Protein AF-A0A819HJP0-F1 (afdb_monomer_lite)

Radius of gyration: 23.16 Å; chains: 1; bounding box: 39×48×59 Å

Structure (mmCIF, N/CA/C/O backbone):
data_AF-A0A819HJP0-F1
#
_entry.id   AF-A0A819HJP0-F1
#
loop_
_atom_site.group_PDB
_atom_site.id
_atom_site.type_symbol
_atom_site.label_atom_id
_atom_site.label_alt_id
_atom_site.label_comp_id
_atom_site.label_asym_id
_atom_site.label_entity_id
_atom_site.label_seq_id
_atom_site.pdbx_PDB_ins_code
_atom_site.Cartn_x
_atom_site.Cartn_y
_atom_site.Cartn_z
_atom_site.occupancy
_atom_site.B_iso_or_equiv
_atom_site.auth_seq_id
_atom_site.auth_comp_id
_atom_site.auth_asym_id
_atom_site.auth_atom_id
_atom_site.pdbx_PDB_model_num
ATOM 1 N N . LYS A 1 1 ? -10.665 -3.981 -10.347 1.00 52.75 1 LYS A N 1
ATOM 2 C CA . LYS A 1 1 ? -10.375 -5.370 -10.788 1.00 52.75 1 LYS A CA 1
ATOM 3 C C . LYS A 1 1 ? -10.746 -6.416 -9.734 1.00 52.75 1 LYS A C 1
ATOM 5 O O . LYS A 1 1 ? -11.507 -7.301 -10.073 1.00 52.75 1 LYS A O 1
ATOM 10 N N . TYR A 1 2 ? -10.281 -6.314 -8.483 1.00 74.38 2 TYR A N 1
ATOM 11 C CA . TYR A 1 2 ? -10.499 -7.372 -7.472 1.00 74.38 2 TYR A CA 1
ATOM 12 C C . TYR A 1 2 ? -11.496 -7.019 -6.355 1.00 74.38 2 TYR A C 1
ATOM 14 O O . TYR A 1 2 ? -11.621 -7.760 -5.393 1.00 74.38 2 TYR A O 1
ATOM 22 N N . GLY A 1 3 ? -12.183 -5.875 -6.443 1.00 81.88 3 GLY A N 1
ATOM 23 C CA . GLY A 1 3 ? -13.123 -5.446 -5.398 1.00 81.88 3 GLY A CA 1
ATOM 24 C C . GLY A 1 3 ? -12.467 -4.988 -4.088 1.00 81.88 3 GLY A C 1
ATOM 25 O O . GLY A 1 3 ? -13.175 -4.806 -3.104 1.00 81.88 3 GLY A O 1
ATOM 26 N N . TYR A 1 4 ? -11.145 -4.785 -4.080 1.00 87.12 4 TYR A N 1
ATOM 27 C CA . TYR A 1 4 ? -10.408 -4.220 -2.950 1.00 87.12 4 TYR A CA 1
ATOM 28 C C . TYR A 1 4 ? -10.451 -2.691 -2.970 1.00 87.12 4 TYR A C 1
ATOM 30 O O . TYR A 1 4 ? -10.331 -2.077 -4.035 1.00 87.12 4 TYR A O 1
ATOM 38 N N . VAL A 1 5 ? -10.548 -2.092 -1.787 1.00 92.00 5 VAL A N 1
ATOM 39 C CA . VAL A 1 5 ? -10.344 -0.659 -1.558 1.00 92.00 5 VAL A CA 1
ATOM 40 C C . VAL A 1 5 ? -8.908 -0.437 -1.100 1.00 92.00 5 VAL A C 1
ATOM 42 O O . VAL A 1 5 ? -8.442 -1.082 -0.163 1.00 92.00 5 VAL A O 1
ATOM 45 N N . HIS A 1 6 ? -8.199 0.466 -1.768 1.00 93.44 6 HIS A N 1
ATOM 46 C CA . HIS A 1 6 ? -6.851 0.855 -1.372 1.00 93.44 6 HIS A CA 1
ATOM 47 C C . HIS A 1 6 ? -6.910 1.958 -0.311 1.00 93.44 6 HIS A C 1
ATOM 49 O O . HIS A 1 6 ? -7.530 2.995 -0.541 1.00 93.44 6 HIS A O 1
ATOM 55 N N . LEU A 1 7 ? -6.256 1.732 0.827 1.00 93.12 7 LEU A N 1
ATOM 56 C CA . LEU A 1 7 ? -6.150 2.670 1.937 1.00 93.12 7 LEU A CA 1
ATOM 57 C C . LEU A 1 7 ? -4.672 2.906 2.256 1.00 93.12 7 LEU A C 1
ATOM 59 O O . LEU A 1 7 ? -3.993 2.026 2.778 1.00 93.12 7 LEU A O 1
ATOM 63 N N . SER A 1 8 ? -4.177 4.107 1.971 1.00 93.31 8 SER A N 1
ATOM 64 C CA . SER A 1 8 ? -2.821 4.527 2.331 1.00 93.31 8 SER A CA 1
ATOM 65 C C . SER A 1 8 ? -2.856 5.247 3.674 1.00 93.31 8 SER A C 1
ATOM 67 O O . SER A 1 8 ? -3.465 6.309 3.807 1.00 93.31 8 SER A O 1
ATOM 69 N N . ALA A 1 9 ? -2.182 4.691 4.684 1.00 89.38 9 ALA A N 1
ATOM 70 C CA . ALA A 1 9 ? -2.133 5.298 6.016 1.00 89.38 9 ALA A CA 1
ATOM 71 C C . ALA A 1 9 ? -1.526 6.712 5.981 1.00 89.38 9 ALA A C 1
ATOM 73 O O . ALA A 1 9 ? -1.965 7.606 6.700 1.00 89.38 9 ALA A O 1
ATOM 74 N N . GLY A 1 10 ? -0.536 6.928 5.108 1.00 85.25 10 GLY A N 1
ATOM 75 C CA . GLY A 1 10 ? 0.087 8.236 4.929 1.00 85.25 10 GLY A CA 1
ATOM 76 C C . GLY A 1 10 ? -0.847 9.267 4.292 1.00 85.25 10 GLY A C 1
ATOM 77 O O . GLY A 1 10 ? -0.793 10.431 4.683 1.00 85.25 10 GLY A O 1
ATOM 78 N N . ASP A 1 11 ? -1.684 8.861 3.332 1.00 87.38 11 ASP A N 1
ATOM 79 C CA . ASP A 1 11 ? -2.685 9.754 2.731 1.00 87.38 11 ASP A CA 1
ATOM 80 C C . ASP A 1 11 ? -3.784 10.092 3.733 1.00 87.38 11 ASP A C 1
ATOM 82 O O . ASP A 1 11 ? -4.060 11.269 3.932 1.00 87.38 11 ASP A O 1
ATOM 86 N N . LEU A 1 12 ? -4.311 9.098 4.457 1.00 90.56 12 LEU A N 1
ATOM 87 C CA . LEU A 1 12 ? -5.318 9.325 5.497 1.00 90.56 12 LEU A CA 1
ATOM 88 C C . LEU A 1 12 ? -4.831 10.306 6.571 1.00 90.56 12 LEU A C 1
ATOM 90 O O . LEU A 1 12 ? -5.572 11.201 6.966 1.00 90.56 12 LEU A O 1
ATOM 94 N N . LEU A 1 13 ? -3.575 10.180 7.014 1.00 87.75 13 LEU A N 1
ATOM 95 C CA . LEU A 1 13 ? -2.975 11.120 7.965 1.00 87.75 13 LEU A CA 1
ATOM 96 C C . LEU A 1 13 ? -2.876 12.542 7.393 1.00 87.75 13 LEU A C 1
ATOM 98 O O . LEU A 1 13 ? -3.208 13.495 8.092 1.00 87.75 13 LEU A O 1
ATOM 102 N N . ARG A 1 14 ? -2.436 12.700 6.135 1.00 85.50 14 ARG A N 1
ATOM 103 C CA . ARG A 1 14 ? -2.336 14.018 5.478 1.00 85.50 14 ARG A CA 1
ATOM 104 C C . ARG A 1 14 ? -3.703 14.656 5.257 1.00 85.50 14 ARG A C 1
ATOM 106 O O . ARG A 1 14 ? -3.861 15.845 5.511 1.00 85.50 14 ARG A O 1
ATOM 113 N N . GLU A 1 15 ? -4.671 13.878 4.788 1.00 90.19 15 GLU A N 1
ATOM 114 C CA . GLU A 1 15 ? -6.043 14.331 4.568 1.00 90.19 15 GLU A CA 1
ATOM 115 C C . GLU A 1 15 ? -6.703 14.754 5.878 1.00 90.19 15 GLU A C 1
ATOM 117 O O . GLU A 1 15 ? -7.374 15.782 5.913 1.00 90.19 15 GLU A O 1
ATOM 122 N N . GLU A 1 16 ? -6.505 13.998 6.961 1.00 91.50 16 GLU A N 1
ATOM 123 C CA . GLU A 1 16 ? -7.050 14.361 8.267 1.00 91.50 16 GLU A CA 1
ATOM 124 C C . GLU A 1 16 ? -6.363 15.602 8.848 1.00 91.50 16 GLU A C 1
ATOM 126 O O . GLU A 1 16 ? -7.043 16.505 9.328 1.00 91.50 16 GLU A O 1
ATOM 131 N N . ALA A 1 17 ? -5.033 15.693 8.742 1.00 87.62 17 ALA A N 1
ATOM 132 C CA . ALA A 1 17 ? -4.261 16.859 9.178 1.00 87.62 17 ALA A CA 1
ATOM 133 C C . ALA A 1 17 ? -4.646 18.148 8.431 1.00 87.62 17 ALA A C 1
ATOM 135 O O . ALA A 1 17 ? -4.538 19.241 8.987 1.00 87.62 17 ALA A O 1
ATOM 136 N N . ALA A 1 18 ? -5.103 18.031 7.181 1.00 88.25 18 ALA A N 1
ATOM 137 C CA . ALA A 1 18 ? -5.545 19.158 6.367 1.00 88.25 18 ALA A CA 1
ATOM 138 C C . ALA A 1 18 ? -6.968 19.651 6.700 1.00 88.25 18 ALA A C 1
ATOM 140 O O . ALA A 1 18 ? -7.370 20.699 6.192 1.00 88.25 18 ALA A O 1
ATOM 141 N N . LYS A 1 19 ? -7.743 18.931 7.528 1.00 89.94 19 LYS A N 1
ATOM 142 C CA . LYS A 1 19 ? -9.103 19.336 7.924 1.00 89.94 19 LYS A CA 1
ATOM 143 C C . LYS A 1 19 ? -9.047 20.337 9.087 1.00 89.94 19 LYS A C 1
ATOM 145 O O . LYS A 1 19 ? -8.630 19.942 10.175 1.00 89.94 19 LYS A O 1
ATOM 150 N N . PRO A 1 20 ? -9.517 21.588 8.910 1.00 82.00 20 PRO A N 1
ATOM 151 C CA . PRO A 1 20 ? -9.416 22.626 9.941 1.00 82.00 20 PRO A CA 1
ATOM 152 C C . PRO A 1 20 ? -10.169 22.303 11.237 1.00 82.00 20 PRO A C 1
ATOM 154 O O . PRO A 1 20 ? -9.702 22.679 12.303 1.00 82.00 20 PRO A O 1
ATOM 157 N N . ASP A 1 21 ? -11.295 21.588 11.134 1.00 87.19 21 ASP A N 1
ATOM 158 C CA . ASP A 1 21 ? -12.220 21.332 12.249 1.00 87.19 21 ASP A CA 1
ATOM 159 C C . ASP A 1 21 ? -12.141 19.892 12.793 1.00 87.19 21 ASP A C 1
ATOM 161 O O . ASP A 1 21 ? -13.024 19.442 13.528 1.00 87.19 21 ASP A O 1
ATOM 165 N N . SER A 1 22 ? -11.121 19.117 12.406 1.00 89.38 22 SER A N 1
ATOM 166 C CA . SER A 1 22 ? -10.970 17.747 12.902 1.00 89.38 22 SER A CA 1
ATOM 167 C C . SER A 1 22 ? -10.199 17.711 14.218 1.00 89.38 22 SER A C 1
ATOM 169 O O . SER A 1 22 ? -9.031 18.093 14.272 1.00 89.38 22 SER A O 1
ATOM 171 N N . ALA A 1 23 ? -10.810 17.142 15.262 1.00 86.19 23 ALA A N 1
ATOM 172 C CA . ALA A 1 23 ? -10.119 16.847 16.518 1.00 86.19 23 ALA A CA 1
ATOM 173 C C . ALA A 1 23 ? -8.889 15.938 16.306 1.00 86.19 23 ALA A C 1
ATOM 175 O O . ALA A 1 23 ? -7.833 16.196 16.880 1.00 86.19 23 ALA A O 1
ATOM 176 N N . LEU A 1 24 ? -8.997 14.931 15.426 1.00 85.19 24 LEU A N 1
ATOM 177 C CA . LEU A 1 24 ? -7.863 14.081 15.039 1.00 85.19 24 LEU A CA 1
ATOM 178 C C . LEU A 1 24 ? -6.835 14.865 14.217 1.00 85.19 24 LEU A C 1
ATOM 180 O O . LEU A 1 24 ? -5.637 14.672 14.387 1.00 85.19 24 LEU A O 1
ATOM 184 N N . GLY A 1 25 ? -7.289 15.775 13.352 1.00 87.19 25 GLY A N 1
ATOM 185 C CA . GLY A 1 25 ? -6.413 16.668 12.594 1.00 87.19 25 GLY A CA 1
ATOM 186 C C . GLY A 1 25 ? -5.561 17.554 13.504 1.00 87.19 25 GLY A C 1
ATOM 187 O O . GLY A 1 25 ? -4.359 17.690 13.275 1.00 87.19 25 GLY A O 1
ATOM 188 N N . HIS A 1 26 ? -6.145 18.102 14.574 1.00 84.38 26 HIS A N 1
ATOM 189 C CA . HIS A 1 26 ? -5.407 18.860 15.586 1.00 84.38 26 HIS A CA 1
ATOM 190 C C . HIS A 1 26 ? -4.359 18.000 16.299 1.00 84.38 26 HIS A C 1
ATOM 192 O O . HIS A 1 26 ? -3.200 18.405 16.343 1.00 84.38 26 HIS A O 1
ATOM 198 N N . GLU A 1 27 ? -4.727 16.805 16.772 1.00 85.62 27 GLU A N 1
ATOM 199 C CA . GLU A 1 27 ? -3.797 15.870 17.424 1.00 85.62 27 GLU A CA 1
ATOM 200 C C . GLU A 1 27 ? -2.621 15.503 16.497 1.00 85.62 27 GLU A C 1
ATOM 202 O O . GLU A 1 27 ? -1.454 15.580 16.887 1.00 85.62 27 GLU A O 1
ATOM 207 N N . ILE A 1 28 ? -2.898 15.183 15.227 1.00 85.12 28 ILE A N 1
ATOM 208 C CA . ILE A 1 28 ? -1.866 14.872 14.226 1.00 85.12 28 ILE A CA 1
ATOM 209 C C . ILE A 1 28 ? -0.933 16.071 14.012 1.00 85.12 28 ILE A C 1
ATOM 211 O O . ILE A 1 28 ? 0.290 15.910 14.005 1.00 85.12 28 ILE A O 1
ATOM 215 N N . ASN A 1 29 ? -1.489 17.274 13.858 1.00 82.94 29 ASN A N 1
ATOM 216 C CA . ASN A 1 29 ? -0.709 18.493 13.653 1.00 82.94 29 ASN A CA 1
ATOM 217 C C . ASN A 1 29 ? 0.149 18.851 14.875 1.00 82.94 29 ASN A C 1
ATOM 219 O O . ASN A 1 29 ? 1.281 19.306 14.699 1.00 82.94 29 ASN A O 1
ATOM 223 N N . GLU A 1 30 ? -0.334 18.618 16.099 1.00 83.88 30 GLU A N 1
ATOM 224 C CA . GLU A 1 30 ? 0.472 18.774 17.315 1.00 83.88 30 GLU A CA 1
ATOM 225 C C . GLU A 1 30 ? 1.661 17.816 17.320 1.00 83.88 30 GLU A C 1
ATOM 227 O O . GLU A 1 30 ? 2.792 18.240 17.574 1.00 83.88 30 GLU A O 1
ATOM 232 N N . HIS A 1 31 ? 1.442 16.547 16.967 1.00 79.88 31 HIS A N 1
ATOM 233 C CA . HIS A 1 31 ? 2.526 15.574 16.887 1.00 79.88 31 HIS A CA 1
ATOM 234 C C . HIS A 1 31 ? 3.578 15.959 15.841 1.00 79.88 31 HIS A C 1
ATOM 236 O O . HIS A 1 31 ? 4.772 15.919 16.151 1.00 79.88 31 HIS A O 1
ATOM 242 N N . ILE A 1 32 ? 3.145 16.405 14.655 1.00 73.69 32 ILE A N 1
ATOM 243 C CA . ILE A 1 32 ? 4.025 16.902 13.585 1.00 73.69 32 ILE A CA 1
ATOM 244 C C . ILE A 1 32 ? 4.820 18.126 14.058 1.00 73.69 32 ILE A C 1
ATOM 246 O O . ILE A 1 32 ? 6.042 18.157 13.909 1.00 73.69 32 ILE A O 1
ATOM 250 N N . LYS A 1 33 ? 4.153 19.120 14.659 1.00 74.19 33 LYS A N 1
ATOM 251 C CA . LYS A 1 33 ? 4.784 20.357 15.146 1.00 74.19 33 LYS A CA 1
ATOM 252 C C . LYS A 1 33 ? 5.824 20.087 16.233 1.00 74.19 33 LYS A C 1
ATOM 254 O O . LYS A 1 33 ? 6.870 20.729 16.248 1.00 74.19 33 LYS A O 1
ATOM 259 N N . ASN A 1 34 ? 5.550 19.124 17.110 1.00 74.88 34 ASN A N 1
ATOM 260 C CA . ASN A 1 34 ? 6.434 18.747 18.210 1.00 74.88 34 ASN A CA 1
ATOM 261 C C . ASN A 1 34 ? 7.521 17.738 17.793 1.00 74.88 34 ASN A C 1
ATOM 263 O O . ASN A 1 34 ? 8.302 17.305 18.638 1.00 74.88 34 ASN A O 1
ATOM 267 N N . GLY A 1 35 ? 7.574 17.338 16.514 1.00 64.56 35 GLY A N 1
ATOM 268 C CA . GLY A 1 35 ? 8.533 16.348 16.012 1.00 64.56 35 GLY A CA 1
ATOM 269 C C . GLY A 1 35 ? 8.357 14.954 16.626 1.00 64.56 35 GLY A C 1
ATOM 270 O O . GLY A 1 35 ? 9.298 14.164 16.655 1.00 64.56 35 GLY A O 1
ATOM 271 N N . SER A 1 36 ? 7.167 14.663 17.149 1.00 70.75 36 SER A N 1
ATOM 272 C CA . SER A 1 36 ? 6.840 13.410 17.830 1.00 70.75 36 SER A CA 1
ATOM 273 C C . SER A 1 36 ? 6.087 12.454 16.902 1.00 70.75 36 SER A C 1
ATOM 275 O O . SER A 1 36 ? 5.456 12.863 15.928 1.00 70.75 36 SER A O 1
ATOM 277 N N . ILE A 1 37 ? 6.169 11.156 17.187 1.00 73.44 37 ILE A N 1
ATOM 278 C CA . ILE A 1 37 ? 5.535 10.122 16.367 1.00 73.44 37 ILE A CA 1
ATOM 279 C C . ILE A 1 37 ? 4.027 10.130 16.629 1.00 73.44 37 ILE A C 1
ATOM 281 O O . ILE A 1 37 ? 3.603 10.045 17.781 1.00 73.44 37 ILE A O 1
ATOM 285 N N . VAL A 1 38 ? 3.226 10.186 15.559 1.00 81.31 38 VAL A N 1
ATOM 286 C CA . VAL A 1 38 ? 1.766 10.049 15.654 1.00 81.31 38 VAL A CA 1
ATOM 287 C C . VAL A 1 38 ? 1.428 8.694 16.294 1.00 81.31 38 VAL A C 1
ATOM 289 O O . VAL A 1 38 ? 1.885 7.660 15.788 1.00 81.31 38 VAL A O 1
ATOM 292 N N . PRO A 1 39 ? 0.633 8.659 17.379 1.00 87.25 39 PRO A N 1
ATOM 293 C CA . PRO A 1 39 ? 0.290 7.423 18.064 1.00 87.25 39 PRO A CA 1
ATOM 294 C C . PRO A 1 39 ? -0.368 6.406 17.130 1.00 87.25 39 PRO A C 1
ATOM 296 O O . PRO A 1 39 ? -1.211 6.738 16.294 1.00 87.25 39 PRO A O 1
ATOM 299 N N . VAL A 1 40 ? -0.038 5.126 17.318 1.00 91.12 40 VAL A N 1
ATOM 300 C CA . VAL A 1 40 ? -0.610 4.023 16.526 1.00 91.12 40 VAL A CA 1
ATOM 301 C C . VAL A 1 40 ? -2.143 4.023 16.546 1.00 91.12 40 VAL A C 1
ATOM 303 O O . VAL A 1 40 ? -2.771 3.748 15.525 1.00 91.12 40 VAL A O 1
ATOM 306 N N . ALA A 1 41 ? -2.748 4.384 17.682 1.00 90.56 41 ALA A N 1
ATOM 307 C CA . ALA A 1 41 ? -4.196 4.413 17.862 1.00 90.56 41 ALA A CA 1
ATOM 308 C C . ALA A 1 41 ? -4.895 5.380 16.893 1.00 90.56 41 ALA A C 1
ATOM 310 O O . ALA A 1 41 ? -5.957 5.042 16.373 1.00 90.56 41 ALA A O 1
ATOM 311 N N . VAL A 1 42 ? -4.274 6.528 16.596 1.00 91.19 42 VAL A N 1
ATOM 312 C CA . VAL A 1 42 ? -4.794 7.515 15.637 1.00 91.19 42 VAL A CA 1
ATOM 313 C C . VAL A 1 42 ? -4.836 6.901 14.240 1.00 91.19 42 VAL A C 1
ATOM 315 O O . VAL A 1 42 ? -5.886 6.882 13.602 1.00 91.19 42 VAL A O 1
ATOM 318 N N . THR A 1 43 ? -3.725 6.306 13.791 1.00 92.00 43 THR A N 1
ATOM 319 C CA . THR A 1 43 ? -3.651 5.647 12.475 1.00 92.00 43 THR A CA 1
ATOM 320 C C . THR A 1 43 ? -4.650 4.491 12.361 1.00 92.00 43 THR A C 1
ATOM 322 O O . THR A 1 43 ? -5.354 4.389 11.356 1.00 92.00 43 THR A O 1
ATOM 325 N N . CYS A 1 44 ? -4.773 3.650 13.396 1.00 93.69 44 CYS A N 1
ATOM 326 C CA . CYS A 1 44 ? -5.779 2.586 13.431 1.00 93.69 44 CYS A CA 1
ATOM 327 C C . CYS A 1 44 ? -7.200 3.154 13.320 1.00 93.69 44 CYS A C 1
ATOM 329 O O . CYS A 1 44 ? -8.000 2.622 12.556 1.00 93.69 44 CYS A O 1
ATOM 331 N N . LYS A 1 45 ? -7.514 4.247 14.028 1.00 93.25 45 LYS A N 1
ATOM 332 C CA . LYS A 1 45 ? -8.848 4.853 13.980 1.00 93.25 45 LYS A CA 1
ATOM 333 C C . LYS A 1 45 ? -9.176 5.431 12.603 1.00 93.25 45 LYS A C 1
ATOM 335 O O . LYS A 1 45 ? -10.297 5.267 12.130 1.00 93.25 45 LYS A O 1
ATOM 340 N N . LEU A 1 46 ? -8.205 6.056 11.937 1.00 93.94 46 LEU A N 1
ATOM 341 C CA . LEU A 1 46 ? -8.375 6.546 10.566 1.00 93.94 46 LEU A CA 1
ATOM 342 C C . LEU A 1 46 ? -8.633 5.408 9.578 1.00 93.94 46 LEU A C 1
ATOM 344 O O . LEU A 1 46 ? -9.529 5.519 8.743 1.00 93.94 46 LEU A O 1
ATOM 348 N N . LEU A 1 47 ? -7.881 4.310 9.694 1.00 95.19 47 LEU A N 1
ATOM 349 C CA . LEU A 1 47 ? -8.087 3.121 8.868 1.00 95.19 47 LEU A CA 1
ATOM 350 C C . LEU A 1 47 ? -9.470 2.504 9.112 1.00 95.19 47 LEU A C 1
ATOM 352 O O . LEU A 1 47 ? -10.172 2.232 8.145 1.00 95.19 47 LEU A O 1
ATOM 356 N N . GLU A 1 48 ? -9.890 2.346 10.372 1.00 94.38 48 GLU A N 1
ATOM 357 C CA . GLU A 1 48 ? -11.225 1.840 10.732 1.00 94.38 48 GLU A CA 1
ATOM 358 C C . GLU A 1 48 ? -12.337 2.705 10.125 1.00 94.38 48 GLU A C 1
ATOM 360 O O . GLU A 1 48 ? -13.187 2.197 9.398 1.00 94.38 48 GLU A O 1
ATOM 365 N N . ASN A 1 49 ? -12.283 4.023 10.336 1.00 93.69 49 ASN A N 1
ATOM 366 C CA . ASN A 1 49 ? -13.278 4.950 9.796 1.00 93.69 49 ASN A CA 1
ATOM 367 C C . ASN A 1 49 ? -13.331 4.895 8.258 1.00 93.69 49 ASN A C 1
ATOM 369 O O . ASN A 1 49 ? -14.407 4.982 7.663 1.00 93.69 49 ASN A O 1
ATOM 373 N N . ALA A 1 50 ? -12.177 4.763 7.595 1.00 94.38 50 ALA A N 1
ATOM 374 C CA . ALA A 1 50 ? -12.107 4.648 6.141 1.00 94.38 50 ALA A CA 1
ATOM 375 C C . ALA A 1 50 ? -12.689 3.316 5.637 1.00 94.38 50 ALA A C 1
ATOM 377 O O . ALA A 1 50 ? -13.378 3.301 4.614 1.00 94.38 50 ALA A O 1
ATOM 378 N N . MET A 1 51 ? -12.465 2.218 6.367 1.00 92.88 51 MET A N 1
ATOM 379 C CA . MET A 1 51 ? -13.071 0.919 6.075 1.00 92.88 51 MET A CA 1
ATOM 380 C C . MET A 1 51 ? -14.594 0.980 6.195 1.00 92.88 51 MET A C 1
ATOM 382 O O . MET A 1 51 ? -15.286 0.666 5.225 1.00 92.88 51 MET A O 1
ATOM 386 N N . GLU A 1 52 ? -15.112 1.468 7.326 1.00 94.12 52 GLU A N 1
ATOM 387 C CA . GLU A 1 52 ? -16.552 1.616 7.580 1.00 94.12 52 GLU A CA 1
ATOM 388 C C . GLU A 1 52 ? -17.224 2.494 6.518 1.00 94.12 52 GLU A C 1
ATOM 390 O O . GLU A 1 52 ? -18.224 2.101 5.914 1.00 94.12 52 GLU A O 1
ATOM 395 N N . LYS A 1 53 ? -16.630 3.655 6.214 1.00 94.69 53 LYS A N 1
ATOM 396 C CA . LYS A 1 53 ? -17.148 4.588 5.204 1.00 94.69 53 LYS A CA 1
ATOM 397 C C . LYS A 1 53 ? -17.197 3.980 3.802 1.00 94.69 53 LYS A C 1
ATOM 399 O O . LYS A 1 53 ? -18.056 4.354 3.007 1.00 94.69 53 LYS A O 1
ATOM 404 N N . SER A 1 54 ? -16.271 3.079 3.472 1.00 93.69 54 SER A N 1
ATOM 405 C CA . SER A 1 54 ? -16.224 2.467 2.142 1.00 93.69 54 SER A CA 1
ATOM 406 C C . SER A 1 54 ? -17.392 1.509 1.875 1.00 93.69 54 SER A C 1
ATOM 408 O O . SER A 1 54 ? -17.735 1.281 0.712 1.00 93.69 54 SER A O 1
ATOM 410 N N . GLY A 1 55 ? -17.974 0.918 2.929 1.00 91.25 55 GLY A N 1
ATOM 411 C CA . GLY A 1 55 ? -18.983 -0.139 2.818 1.00 91.25 55 GLY A CA 1
ATOM 412 C C . GLY A 1 55 ? -18.496 -1.401 2.091 1.00 91.25 55 GLY A C 1
ATOM 413 O O . GLY A 1 55 ? -19.311 -2.153 1.558 1.00 91.25 55 GLY A O 1
ATOM 414 N N . LYS A 1 56 ? -17.177 -1.608 1.985 1.00 91.12 56 LYS A N 1
ATOM 415 C CA . LYS A 1 56 ? -16.554 -2.796 1.382 1.00 91.12 56 LYS A CA 1
ATOM 416 C C . LYS A 1 56 ? -15.954 -3.693 2.459 1.00 91.12 56 LYS A C 1
ATOM 418 O O . LYS A 1 56 ? -15.742 -3.269 3.586 1.00 91.12 56 LYS A O 1
ATOM 423 N N . GLU A 1 57 ? -15.662 -4.933 2.085 1.00 90.06 57 GLU A N 1
ATOM 424 C CA . GLU A 1 57 ? -15.104 -5.942 2.999 1.00 90.06 57 GLU A CA 1
ATOM 425 C C . GLU A 1 57 ? -13.612 -6.210 2.747 1.00 90.06 57 GLU A C 1
ATOM 427 O O . GLU A 1 57 ? -12.906 -6.694 3.627 1.00 90.06 57 GLU A O 1
ATOM 432 N N . ASN A 1 58 ? -13.111 -5.872 1.552 1.00 91.00 58 ASN A N 1
ATOM 433 C CA . ASN A 1 58 ? -11.753 -6.190 1.117 1.00 91.00 58 ASN A CA 1
ATOM 434 C C . ASN A 1 58 ? -10.898 -4.927 1.004 1.00 91.00 58 ASN A C 1
ATOM 436 O O . ASN A 1 58 ? -11.244 -3.995 0.271 1.00 91.00 58 ASN A O 1
ATOM 440 N N . PHE A 1 59 ? -9.748 -4.922 1.679 1.00 93.62 59 PHE A N 1
ATOM 441 C CA . PHE A 1 59 ? -8.876 -3.753 1.786 1.00 93.62 59 PHE A CA 1
ATOM 442 C C . PHE A 1 59 ? -7.416 -4.088 1.488 1.00 93.62 59 PHE A C 1
ATOM 444 O O . PHE A 1 59 ? -6.903 -5.118 1.922 1.00 93.62 59 PHE A O 1
ATOM 451 N N . LEU A 1 60 ? -6.751 -3.201 0.748 1.00 94.88 60 LEU A N 1
ATOM 452 C CA . LEU A 1 60 ? -5.297 -3.154 0.624 1.00 94.88 60 LEU A CA 1
ATOM 453 C C . LEU A 1 60 ? -4.808 -1.979 1.458 1.00 94.88 60 LEU A C 1
ATOM 455 O O . LEU A 1 60 ? -5.070 -0.829 1.109 1.00 94.88 60 LEU A O 1
ATOM 459 N N . ILE A 1 61 ? -4.129 -2.279 2.561 1.00 94.44 61 ILE A N 1
ATOM 460 C CA . ILE A 1 61 ? -3.562 -1.264 3.445 1.00 94.44 61 ILE A CA 1
ATOM 461 C C . ILE A 1 61 ? -2.111 -1.042 3.041 1.00 94.44 61 ILE A C 1
ATOM 463 O O . ILE A 1 61 ? -1.299 -1.961 3.120 1.00 94.44 61 ILE A O 1
ATOM 467 N N . ASP A 1 62 ? -1.799 0.177 2.615 1.00 91.88 62 ASP A N 1
ATOM 468 C CA . ASP A 1 62 ? -0.448 0.597 2.265 1.00 91.88 62 ASP A CA 1
ATOM 469 C C . ASP A 1 62 ? 0.161 1.465 3.373 1.00 91.88 62 ASP A C 1
ATOM 471 O O . ASP A 1 62 ? -0.483 2.326 3.986 1.00 91.88 62 ASP A O 1
ATOM 475 N N . GLY A 1 63 ? 1.446 1.236 3.626 1.00 87.12 63 GLY A N 1
ATOM 476 C CA . GLY A 1 63 ? 2.248 2.034 4.534 1.00 87.12 63 GLY A CA 1
ATOM 477 C C . GLY A 1 63 ? 1.970 1.805 6.018 1.00 87.12 63 GLY A C 1
ATOM 478 O O . GLY A 1 63 ? 2.423 2.630 6.809 1.00 87.12 63 GLY A O 1
ATOM 479 N N . PHE A 1 64 ? 1.272 0.738 6.412 1.00 92.69 64 PHE A N 1
ATOM 480 C CA . PHE A 1 64 ? 1.041 0.367 7.811 1.00 92.69 64 PHE A CA 1
ATOM 481 C C . PHE A 1 64 ? 0.791 -1.148 7.941 1.00 92.69 64 PHE A C 1
ATOM 483 O O . PHE A 1 64 ? 0.075 -1.692 7.102 1.00 92.69 64 PHE A O 1
ATOM 490 N N . PRO A 1 65 ? 1.300 -1.836 8.983 1.00 93.19 65 PRO A N 1
ATOM 491 C CA . PRO A 1 65 ? 2.164 -1.354 10.074 1.00 93.19 65 PRO A CA 1
ATOM 492 C C . PRO A 1 65 ? 3.634 -1.151 9.652 1.00 93.19 65 PRO A C 1
ATOM 494 O O . PRO A 1 65 ? 4.127 -1.843 8.766 1.00 93.19 65 PRO A O 1
ATOM 497 N N . ARG A 1 66 ? 4.356 -0.211 10.292 1.00 88.56 66 ARG A N 1
ATOM 498 C CA . ARG A 1 66 ? 5.771 0.107 9.966 1.00 88.56 66 ARG A CA 1
ATOM 499 C C . ARG A 1 66 ? 6.797 -0.315 11.016 1.00 88.56 66 ARG A C 1
ATOM 501 O O . ARG A 1 66 ? 7.990 -0.257 10.756 1.00 88.56 66 ARG A O 1
ATOM 508 N N . ASN A 1 67 ? 6.359 -0.688 12.210 1.00 88.56 67 ASN A N 1
ATOM 509 C CA . ASN A 1 67 ? 7.227 -1.146 13.293 1.00 88.56 67 ASN A CA 1
ATOM 510 C C . ASN A 1 67 ? 6.454 -2.087 14.231 1.00 88.56 67 ASN A C 1
ATOM 512 O O . ASN A 1 67 ? 5.253 -2.302 14.051 1.00 88.56 67 ASN A O 1
ATOM 516 N N . LYS A 1 68 ? 7.132 -2.668 15.225 1.00 91.00 68 LYS A N 1
ATOM 517 C CA . LYS A 1 68 ? 6.513 -3.623 16.160 1.00 91.00 68 LYS A CA 1
ATOM 518 C C . LYS A 1 68 ? 5.371 -3.002 16.967 1.00 91.00 68 LYS A C 1
ATOM 520 O O . LYS A 1 68 ? 4.304 -3.602 17.036 1.00 91.00 68 LYS A O 1
ATOM 525 N N . ASP A 1 69 ? 5.541 -1.776 17.456 1.00 91.56 69 ASP A N 1
ATOM 526 C CA . ASP A 1 69 ? 4.493 -1.057 18.192 1.00 91.56 69 ASP A CA 1
ATOM 527 C C . ASP A 1 69 ? 3.234 -0.858 17.332 1.00 91.56 69 ASP A C 1
ATOM 529 O O . ASP A 1 69 ? 2.106 -0.956 17.816 1.00 91.56 69 ASP A O 1
ATOM 533 N N . ASN A 1 70 ? 3.404 -0.628 16.022 1.00 92.81 70 ASN A N 1
ATOM 534 C CA . ASN A 1 70 ? 2.296 -0.571 15.072 1.00 92.81 70 ASN A CA 1
ATOM 535 C C . ASN A 1 70 ? 1.580 -1.918 14.949 1.00 92.81 70 ASN A C 1
ATOM 537 O O . ASN A 1 70 ? 0.352 -1.941 14.930 1.00 92.81 70 ASN A O 1
ATOM 541 N N . VAL A 1 71 ? 2.324 -3.026 14.876 1.00 93.38 71 VAL A N 1
ATOM 542 C CA . VAL A 1 71 ? 1.748 -4.379 14.812 1.00 93.38 71 VAL A CA 1
ATOM 543 C C . VAL A 1 71 ? 0.946 -4.683 16.074 1.00 93.38 71 VAL A C 1
ATOM 545 O O . VAL A 1 71 ? -0.181 -5.164 15.980 1.00 93.38 71 VAL A O 1
ATOM 548 N N . GLU A 1 72 ? 1.489 -4.389 17.253 1.00 93.38 72 GLU A N 1
ATOM 549 C CA . GLU A 1 72 ? 0.808 -4.631 18.528 1.00 93.38 72 GLU A CA 1
ATOM 550 C C . GLU A 1 72 ? -0.442 -3.759 18.675 1.00 93.38 72 GLU A C 1
ATOM 552 O O . GLU A 1 72 ? -1.523 -4.260 19.000 1.00 93.38 72 GLU A O 1
ATOM 557 N N . GLY A 1 73 ? -0.327 -2.465 18.360 1.00 93.75 73 GLY A N 1
ATOM 558 C CA . GLY A 1 73 ? -1.460 -1.544 18.368 1.00 93.75 73 GLY A CA 1
ATOM 559 C C . GLY A 1 73 ? -2.547 -1.940 17.368 1.00 93.75 73 GLY A C 1
ATOM 560 O O . GLY A 1 73 ? -3.730 -1.870 17.700 1.00 93.75 73 GLY A O 1
ATOM 561 N N . TRP A 1 74 ? -2.166 -2.426 16.184 1.00 94.62 74 TRP A N 1
ATOM 562 C CA . TRP A 1 74 ? -3.091 -2.980 15.195 1.00 94.62 74 TRP A CA 1
ATOM 563 C C . TRP A 1 74 ? -3.804 -4.224 15.714 1.00 94.62 74 TRP A C 1
ATOM 565 O O . TRP A 1 74 ? -5.035 -4.260 15.724 1.00 94.62 74 TRP A O 1
ATOM 575 N N . LYS A 1 75 ? -3.044 -5.220 16.195 1.00 92.19 75 LYS A N 1
ATOM 576 C CA . LYS A 1 75 ? -3.590 -6.471 16.741 1.00 92.19 75 LYS A CA 1
ATOM 577 C C . LYS A 1 75 ? -4.583 -6.181 17.866 1.00 92.19 75 LYS A C 1
ATOM 579 O O . LYS A 1 75 ? -5.622 -6.823 17.916 1.00 92.19 75 LYS A O 1
ATOM 584 N N . LYS A 1 76 ? -4.319 -5.184 18.718 1.00 94.62 76 LYS A N 1
ATOM 585 C CA . LYS A 1 76 ? -5.243 -4.754 19.778 1.00 94.62 76 LYS A CA 1
ATOM 586 C C . LYS A 1 76 ? -6.481 -4.030 19.236 1.00 94.62 76 LYS A C 1
ATOM 588 O O . LYS A 1 76 ? -7.594 -4.374 19.621 1.00 94.62 76 LYS A O 1
ATOM 593 N N . ALA A 1 77 ? -6.302 -3.019 18.385 1.00 91.56 77 ALA A N 1
ATOM 594 C CA . ALA A 1 77 ? -7.392 -2.149 17.928 1.00 91.56 77 ALA A CA 1
ATOM 595 C C . ALA A 1 77 ? -8.365 -2.845 16.962 1.00 91.56 77 ALA A C 1
ATOM 597 O O . ALA A 1 77 ? -9.564 -2.553 16.975 1.00 91.56 77 ALA A O 1
ATOM 598 N N . MET A 1 78 ? -7.843 -3.768 16.150 1.00 89.88 78 MET A N 1
ATOM 599 C CA . MET A 1 78 ? -8.583 -4.469 15.099 1.00 89.88 78 MET A CA 1
ATOM 600 C C . MET A 1 78 ? -8.958 -5.909 15.467 1.00 89.88 78 MET A C 1
ATOM 602 O O . MET A 1 78 ? -9.504 -6.634 14.631 1.00 89.88 78 MET A O 1
ATOM 606 N N . ASN A 1 79 ? -8.687 -6.336 16.706 1.00 91.19 79 ASN A N 1
ATOM 607 C CA . ASN A 1 79 ? -9.035 -7.674 17.172 1.00 91.19 79 ASN A CA 1
ATOM 608 C C . ASN A 1 79 ? -10.534 -7.947 16.981 1.00 91.19 79 ASN A C 1
ATOM 610 O O . ASN A 1 79 ? -11.370 -7.174 17.447 1.00 91.19 79 ASN A O 1
ATOM 614 N N . GLY A 1 80 ? -10.871 -9.042 16.299 1.00 88.25 80 GLY A N 1
ATOM 615 C CA . GLY A 1 80 ? -12.259 -9.419 16.013 1.00 88.25 80 GLY A CA 1
ATOM 616 C C . GLY A 1 80 ? -12.989 -8.533 14.995 1.00 88.25 80 GLY A C 1
ATOM 617 O O . GLY A 1 80 ? -14.150 -8.803 14.710 1.00 88.25 80 GLY A O 1
ATOM 618 N N . LYS A 1 81 ? -12.334 -7.505 14.434 1.00 89.44 81 LYS A N 1
ATOM 619 C CA . LYS A 1 81 ? -12.910 -6.608 13.414 1.00 89.44 81 LYS A CA 1
ATOM 620 C C . LYS A 1 81 ? -12.415 -6.912 12.007 1.00 89.44 81 LYS A C 1
ATOM 622 O O . LYS A 1 81 ? -13.137 -6.692 11.042 1.00 89.44 81 LYS A O 1
ATOM 627 N N . VAL A 1 82 ? -11.180 -7.399 11.885 1.00 91.62 82 VAL A N 1
ATOM 628 C CA . VAL A 1 82 ? -10.537 -7.667 10.592 1.00 91.62 82 VAL A CA 1
ATOM 629 C C . VAL A 1 82 ? -9.903 -9.052 10.573 1.00 91.62 82 VAL A C 1
ATOM 631 O O . VAL A 1 82 ? -9.483 -9.572 11.606 1.00 91.62 82 VAL A O 1
ATOM 634 N N . ASN A 1 83 ? -9.772 -9.618 9.374 1.00 89.94 83 ASN A N 1
ATOM 635 C CA . ASN A 1 83 ? -9.023 -10.846 9.137 1.00 89.94 83 ASN A CA 1
ATOM 636 C C . ASN A 1 83 ? -7.881 -10.579 8.144 1.00 89.94 83 ASN A C 1
ATOM 638 O O . ASN A 1 83 ? -8.124 -10.378 6.951 1.00 89.94 83 ASN A O 1
ATOM 642 N N . VAL A 1 84 ? -6.638 -10.566 8.633 1.00 91.38 84 VAL A N 1
ATOM 643 C CA . VAL A 1 84 ? -5.447 -10.314 7.806 1.00 91.38 84 VAL A CA 1
ATOM 644 C C . VAL A 1 84 ? -5.139 -11.557 6.969 1.00 91.38 84 VAL A C 1
ATOM 646 O O . VAL A 1 84 ? -4.682 -12.561 7.499 1.00 91.38 84 VAL A O 1
ATOM 649 N N . GLN A 1 85 ? -5.378 -11.481 5.656 1.00 91.06 85 GLN A N 1
ATOM 650 C CA . GLN A 1 85 ? -5.194 -12.623 4.748 1.00 91.06 85 GLN A CA 1
ATOM 651 C C . GLN A 1 85 ? -3.727 -12.888 4.397 1.00 91.06 85 GLN A C 1
ATOM 653 O O . GLN A 1 85 ? -3.294 -14.034 4.334 1.00 91.06 85 GLN A O 1
ATOM 658 N N . CYS A 1 86 ? -2.974 -11.831 4.097 1.00 90.25 86 CYS A N 1
ATOM 659 C CA . CYS A 1 86 ? -1.562 -11.914 3.742 1.00 90.25 86 CYS A CA 1
ATOM 660 C C . CYS A 1 86 ? -0.897 -10.536 3.816 1.00 90.25 86 CYS A C 1
ATOM 662 O O . CYS A 1 86 ? -1.569 -9.505 3.891 1.00 90.25 86 CYS A O 1
ATOM 664 N N . VAL A 1 87 ? 0.431 -10.537 3.750 1.00 90.62 87 VAL A N 1
ATOM 665 C CA . VAL A 1 87 ? 1.273 -9.359 3.558 1.00 90.62 87 VAL A CA 1
ATOM 666 C C . VAL A 1 87 ? 1.945 -9.489 2.199 1.00 90.62 87 VAL A C 1
ATOM 668 O O . VAL A 1 87 ? 2.695 -10.436 1.965 1.00 90.62 87 VAL A O 1
ATOM 671 N N . LEU A 1 88 ? 1.678 -8.547 1.299 1.00 89.75 88 LEU A N 1
ATOM 672 C CA . LEU A 1 88 ? 2.378 -8.469 0.020 1.00 89.75 88 LEU A CA 1
ATOM 673 C C . LEU A 1 88 ? 3.688 -7.714 0.234 1.00 89.75 88 LEU A C 1
ATOM 675 O O . LEU A 1 88 ? 3.674 -6.526 0.558 1.00 89.75 88 LEU A O 1
ATOM 679 N N . PHE A 1 89 ? 4.810 -8.406 0.074 1.00 88.75 89 PHE A N 1
ATOM 680 C CA . PHE A 1 89 ? 6.132 -7.828 0.243 1.00 88.75 89 PHE A CA 1
ATOM 681 C C . PHE A 1 89 ? 6.802 -7.638 -1.117 1.00 88.75 89 PHE A C 1
ATOM 683 O O . PHE A 1 89 ? 7.224 -8.600 -1.754 1.00 88.75 89 PHE A O 1
ATOM 690 N N . PHE A 1 90 ? 6.867 -6.383 -1.556 1.00 87.50 90 PHE A N 1
ATOM 691 C CA . PHE A 1 90 ? 7.524 -5.974 -2.792 1.00 87.50 90 PHE A CA 1
ATOM 692 C C . PHE A 1 90 ? 9.010 -5.740 -2.527 1.00 87.50 90 PHE A C 1
ATOM 694 O O . PHE A 1 90 ? 9.369 -4.779 -1.847 1.00 87.50 90 PHE A O 1
ATOM 701 N N . ASP A 1 91 ? 9.852 -6.614 -3.065 1.00 84.31 91 ASP A N 1
ATOM 702 C CA . ASP A 1 91 ? 11.292 -6.606 -2.830 1.00 84.31 91 ASP A CA 1
ATOM 703 C C . ASP A 1 91 ? 12.034 -6.016 -4.038 1.00 84.31 91 ASP A C 1
ATOM 705 O O . ASP A 1 91 ? 11.902 -6.501 -5.162 1.00 84.31 91 ASP A O 1
ATOM 709 N N . CYS A 1 92 ? 12.785 -4.935 -3.819 1.00 85.69 92 CYS A N 1
ATOM 710 C CA . CYS A 1 92 ? 13.696 -4.340 -4.798 1.00 85.69 92 CYS A CA 1
ATOM 711 C C . CYS A 1 92 ? 15.037 -4.042 -4.143 1.00 85.69 92 CYS A C 1
ATOM 713 O O . CYS A 1 92 ? 15.110 -3.729 -2.953 1.00 85.69 92 CYS A O 1
ATOM 715 N N . ASP A 1 93 ? 16.107 -4.077 -4.936 1.00 86.69 93 ASP A N 1
ATOM 716 C CA . ASP A 1 93 ? 17.393 -3.601 -4.458 1.00 86.69 93 ASP A CA 1
ATOM 717 C C . ASP A 1 93 ? 17.331 -2.097 -4.144 1.00 86.69 93 ASP A C 1
ATOM 719 O O . ASP A 1 93 ? 16.641 -1.313 -4.806 1.00 86.69 93 ASP A O 1
ATOM 723 N N . GLU A 1 94 ? 18.096 -1.683 -3.135 1.00 86.69 94 GLU A N 1
ATOM 724 C CA . GLU A 1 94 ? 18.102 -0.310 -2.632 1.00 86.69 94 GLU A CA 1
ATOM 725 C C . GLU A 1 94 ? 18.363 0.724 -3.736 1.00 86.69 94 GLU A C 1
ATOM 727 O O . GLU A 1 94 ? 17.732 1.782 -3.743 1.00 86.69 94 GLU A O 1
ATOM 732 N N . LYS A 1 95 ? 19.237 0.418 -4.707 1.00 88.06 95 LYS A N 1
ATOM 733 C CA . LYS A 1 95 ? 19.567 1.353 -5.792 1.00 88.06 95 LYS A CA 1
ATOM 734 C C . LYS A 1 95 ? 18.348 1.605 -6.670 1.00 88.06 95 LYS A C 1
ATOM 736 O O . LYS A 1 95 ? 18.050 2.763 -6.965 1.00 88.06 95 LYS A O 1
ATOM 741 N N . THR A 1 96 ? 17.618 0.551 -7.031 1.00 86.44 96 THR A N 1
ATOM 742 C CA . THR A 1 96 ? 16.354 0.659 -7.769 1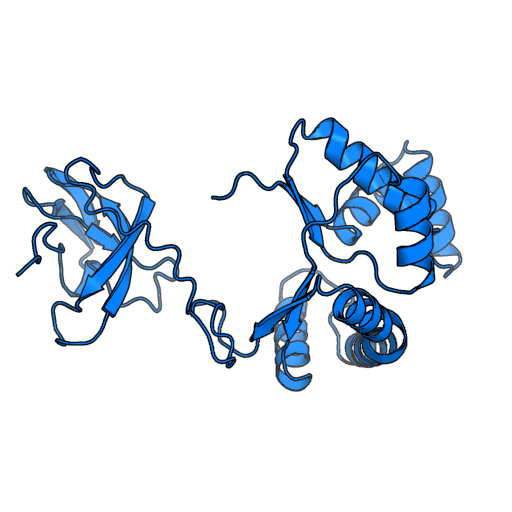.00 86.44 96 THR A CA 1
ATOM 743 C C . THR A 1 96 ? 15.327 1.471 -6.984 1.00 86.44 96 THR A C 1
ATOM 745 O O . THR A 1 96 ? 14.712 2.392 -7.532 1.00 86.44 96 THR A O 1
ATOM 748 N N . CYS A 1 97 ? 15.156 1.190 -5.689 1.00 85.12 97 CYS A N 1
ATOM 749 C CA . CYS A 1 97 ? 14.169 1.893 -4.876 1.00 85.12 97 CYS A CA 1
ATOM 750 C C . CYS A 1 97 ? 14.530 3.397 -4.703 1.00 85.12 97 CYS A C 1
ATOM 752 O O . CYS A 1 97 ? 13.646 4.258 -4.793 1.00 85.12 97 CYS A O 1
ATOM 754 N N . VAL A 1 98 ? 15.818 3.736 -4.530 1.00 87.19 98 VAL A N 1
ATOM 755 C CA . VAL A 1 98 ? 16.324 5.125 -4.464 1.00 87.19 98 VAL A CA 1
ATOM 756 C C . VAL A 1 98 ? 16.108 5.855 -5.784 1.00 87.19 98 VAL A C 1
ATOM 758 O O . VAL A 1 98 ? 15.532 6.943 -5.779 1.00 87.19 98 VAL A O 1
ATOM 761 N N . ALA A 1 99 ? 16.513 5.257 -6.909 1.00 87.38 99 ALA A N 1
ATOM 762 C CA . ALA A 1 99 ? 16.361 5.862 -8.231 1.00 87.38 99 ALA A CA 1
ATOM 763 C C . ALA A 1 99 ? 14.895 6.227 -8.511 1.00 87.38 99 ALA A C 1
ATOM 765 O O . ALA A 1 99 ? 14.594 7.357 -8.890 1.00 87.38 99 ALA A O 1
ATOM 766 N N . ARG A 1 100 ? 13.963 5.310 -8.222 1.00 85.38 100 ARG A N 1
ATOM 767 C CA . ARG A 1 100 ? 12.521 5.545 -8.402 1.00 85.38 100 ARG A CA 1
ATOM 768 C C . ARG A 1 100 ? 11.983 6.668 -7.517 1.00 85.38 100 ARG A C 1
ATOM 770 O O . ARG A 1 100 ? 11.157 7.458 -7.974 1.00 85.38 100 ARG A O 1
ATOM 777 N N . CYS A 1 101 ? 12.429 6.758 -6.262 1.00 83.69 101 CYS A N 1
ATOM 778 C CA . CYS A 1 101 ? 11.993 7.838 -5.377 1.00 83.69 101 CYS A CA 1
ATOM 779 C C . CYS A 1 101 ? 12.528 9.198 -5.838 1.00 83.69 101 CYS A C 1
ATOM 781 O O . CYS A 1 101 ? 11.765 10.158 -5.862 1.00 83.69 101 CYS A O 1
ATOM 783 N N . LEU A 1 102 ? 13.793 9.275 -6.261 1.00 84.69 102 LEU A N 1
ATOM 784 C CA . LEU A 1 102 ? 14.378 10.512 -6.783 1.00 84.69 102 LEU A CA 1
ATOM 785 C C . LEU A 1 102 ? 13.671 10.985 -8.059 1.00 84.69 102 LEU A C 1
ATOM 787 O O . LEU A 1 102 ? 13.350 12.167 -8.168 1.00 84.69 102 LEU A O 1
ATOM 791 N N . GLU A 1 103 ? 13.365 10.082 -8.998 1.00 85.19 103 GLU A N 1
ATOM 792 C CA . GLU A 1 103 ? 12.583 10.437 -10.191 1.00 85.19 103 GLU A CA 1
ATOM 793 C C . GLU A 1 103 ? 11.185 10.952 -9.823 1.00 85.19 103 GLU A C 1
ATOM 795 O O . GLU A 1 103 ? 10.732 11.960 -10.368 1.00 85.19 103 GLU A O 1
ATOM 800 N N . ARG A 1 104 ? 10.516 10.331 -8.842 1.00 79.56 104 ARG A N 1
ATOM 801 C CA . ARG A 1 104 ? 9.215 10.807 -8.346 1.00 79.56 104 ARG A CA 1
ATOM 802 C C . ARG A 1 104 ? 9.310 12.192 -7.697 1.00 79.56 104 ARG A C 1
ATOM 804 O O . ARG A 1 104 ? 8.407 13.014 -7.887 1.00 79.56 104 ARG A O 1
ATOM 811 N N . GLY A 1 105 ? 10.382 12.476 -6.962 1.00 79.88 105 GLY A N 1
ATOM 812 C CA . GLY A 1 105 ? 10.614 13.770 -6.313 1.00 79.88 105 GLY A CA 1
ATOM 813 C C . GLY A 1 105 ? 10.676 14.945 -7.297 1.00 79.88 105 GLY A C 1
ATOM 814 O O . GLY A 1 105 ? 10.224 16.040 -6.971 1.00 79.88 105 GLY A O 1
ATOM 815 N N . LYS A 1 106 ? 11.127 14.712 -8.539 1.00 81.19 106 LYS A N 1
ATOM 816 C CA . LYS A 1 106 ? 11.264 15.758 -9.571 1.00 81.19 106 LYS A CA 1
ATOM 817 C C . LYS A 1 106 ? 9.940 16.381 -10.036 1.00 81.19 106 LYS A C 1
ATOM 819 O O . LYS A 1 106 ? 9.971 17.478 -10.584 1.00 81.19 106 LYS A O 1
ATOM 824 N N . GLY A 1 107 ? 8.798 15.709 -9.854 1.00 68.50 107 GLY A N 1
ATOM 825 C CA . GLY A 1 107 ? 7.520 16.148 -10.444 1.00 68.50 107 GLY A CA 1
ATOM 826 C C . GLY A 1 107 ? 6.269 16.008 -9.573 1.00 68.50 107 GLY A C 1
ATOM 827 O O . GLY A 1 107 ? 5.195 16.399 -10.017 1.00 68.50 107 GLY A O 1
ATOM 828 N N . SER A 1 108 ? 6.369 15.456 -8.359 1.00 65.19 108 SER A N 1
ATOM 829 C CA . SER A 1 108 ? 5.191 15.110 -7.538 1.00 65.19 108 SER A CA 1
ATOM 830 C C . SER A 1 108 ? 4.858 16.094 -6.409 1.00 65.19 108 SER A C 1
ATOM 832 O O . SER A 1 108 ? 3.849 15.914 -5.733 1.00 65.19 108 SER A O 1
ATOM 834 N N . GLY A 1 109 ? 5.701 17.103 -6.158 1.00 67.94 109 GLY A N 1
ATOM 835 C CA . GLY A 1 109 ? 5.558 17.992 -4.994 1.00 67.94 109 GLY A CA 1
ATOM 836 C C . GLY A 1 109 ? 5.926 17.336 -3.654 1.00 67.94 109 GLY A C 1
ATOM 837 O O . GLY A 1 109 ? 5.731 17.939 -2.600 1.00 67.94 109 GLY A O 1
ATOM 838 N N . ARG A 1 110 ? 6.478 16.114 -3.673 1.00 68.88 110 ARG A N 1
ATOM 839 C CA . ARG A 1 110 ? 6.974 15.415 -2.483 1.00 68.88 110 ARG A CA 1
ATOM 840 C C . ARG A 1 110 ? 8.340 15.940 -2.064 1.00 68.88 110 ARG A C 1
ATOM 842 O O . ARG A 1 110 ? 9.365 15.563 -2.624 1.00 68.88 110 ARG A O 1
ATOM 849 N N . THR A 1 111 ? 8.348 16.792 -1.047 1.00 73.12 111 THR A N 1
ATOM 850 C CA . THR A 1 111 ? 9.571 17.396 -0.496 1.00 73.12 111 THR A CA 1
ATOM 851 C C . THR A 1 111 ? 10.474 16.383 0.223 1.00 73.12 111 THR A C 1
ATOM 853 O O . THR A 1 111 ? 11.671 16.625 0.380 1.00 73.12 111 THR A O 1
ATOM 856 N N . ASP A 1 112 ? 9.929 15.227 0.616 1.00 71.31 112 ASP A N 1
ATOM 857 C CA . ASP A 1 112 ? 10.619 14.142 1.324 1.00 71.31 112 ASP A CA 1
ATOM 858 C C . ASP A 1 112 ? 11.329 13.124 0.409 1.00 71.31 112 ASP A C 1
ATOM 860 O O . ASP A 1 112 ? 12.013 12.225 0.904 1.00 71.31 112 ASP A O 1
ATOM 864 N N . ASP A 1 113 ? 11.194 13.242 -0.913 1.00 77.88 113 ASP A N 1
ATOM 865 C CA . ASP A 1 113 ? 11.856 12.375 -1.897 1.00 77.88 113 ASP A CA 1
ATOM 866 C C . ASP A 1 113 ? 13.200 12.991 -2.362 1.00 77.88 113 ASP A C 1
ATOM 868 O O . ASP A 1 113 ? 13.428 13.256 -3.541 1.00 77.88 113 ASP A O 1
ATOM 872 N N . ASN A 1 114 ? 14.108 13.226 -1.408 1.00 82.25 114 ASN A N 1
ATOM 873 C CA . ASN A 1 114 ? 15.481 13.701 -1.634 1.00 82.25 114 ASN A CA 1
ATOM 874 C C . ASN A 1 114 ? 16.518 12.720 -1.047 1.00 82.25 114 ASN A C 1
ATOM 876 O O . ASN A 1 114 ? 16.182 11.868 -0.226 1.00 82.25 114 ASN A O 1
ATOM 880 N N . GLU A 1 115 ? 17.786 12.832 -1.452 1.00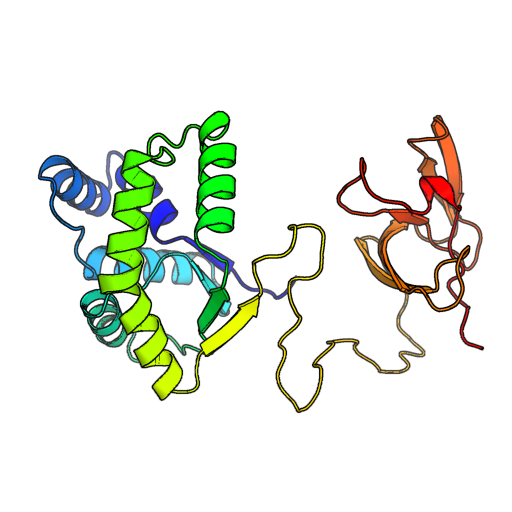 84.88 115 GLU A N 1
ATOM 881 C CA . GLU A 1 115 ? 18.827 11.857 -1.091 1.00 84.88 115 GLU A CA 1
ATOM 882 C C . GLU A 1 115 ? 19.030 11.706 0.429 1.00 84.88 115 GLU A C 1
ATOM 884 O O . GLU A 1 115 ? 19.168 10.588 0.931 1.00 84.88 115 GLU A O 1
ATOM 889 N N . GLU A 1 116 ? 19.008 12.810 1.180 1.00 85.31 116 GLU A N 1
ATOM 890 C CA . GLU A 1 116 ? 19.186 12.788 2.634 1.00 85.31 116 GLU A CA 1
ATOM 891 C C . GLU A 1 116 ? 18.019 12.069 3.327 1.00 85.31 116 GLU A C 1
ATOM 893 O O . GLU A 1 116 ? 18.221 11.187 4.168 1.00 85.31 116 GLU A O 1
ATOM 898 N N . SER A 1 117 ? 16.788 12.408 2.940 1.00 83.25 117 SER A N 1
ATOM 899 C CA . SER A 1 117 ? 15.577 11.767 3.449 1.00 83.25 117 SER A CA 1
ATOM 900 C C . SER A 1 117 ? 15.522 10.283 3.083 1.00 83.25 117 SER A C 1
ATOM 902 O O . SER A 1 117 ? 15.129 9.467 3.918 1.00 83.25 117 SER A O 1
ATOM 904 N N . LEU A 1 118 ? 15.954 9.902 1.877 1.00 83.88 118 LEU A N 1
ATOM 905 C CA . LEU A 1 118 ? 15.967 8.506 1.437 1.00 83.88 118 LEU A CA 1
ATOM 906 C C . LEU A 1 118 ? 16.961 7.656 2.230 1.00 83.88 118 LEU A C 1
ATOM 908 O O . LEU A 1 118 ? 16.582 6.574 2.678 1.00 83.88 118 LEU A O 1
ATOM 912 N N . LYS A 1 119 ? 18.172 8.161 2.505 1.00 85.62 119 LYS A N 1
ATOM 913 C CA . LYS A 1 119 ? 19.147 7.474 3.374 1.00 85.62 119 LYS A CA 1
ATOM 914 C C . LYS A 1 119 ? 18.556 7.177 4.752 1.00 85.62 119 LYS A C 1
ATOM 916 O O . LYS A 1 119 ? 18.615 6.041 5.218 1.00 85.62 119 LYS A O 1
ATOM 921 N N . LYS A 1 120 ? 17.914 8.172 5.377 1.00 85.69 120 LYS A N 1
ATOM 922 C CA . LYS A 1 120 ? 17.239 7.990 6.675 1.00 85.69 120 LYS A CA 1
ATOM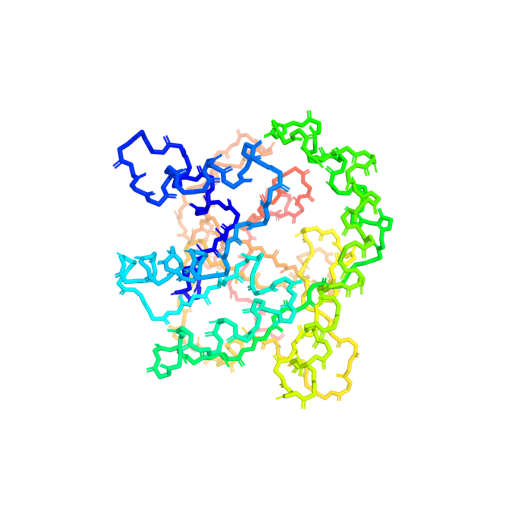 923 C C . LYS A 1 120 ? 16.109 6.960 6.580 1.00 85.69 120 LYS A C 1
ATOM 925 O O . LYS A 1 120 ? 16.018 6.079 7.427 1.00 85.69 120 LYS A O 1
ATOM 930 N N . ARG A 1 121 ? 15.287 7.023 5.526 1.00 84.56 121 ARG A N 1
ATOM 931 C CA . ARG A 1 121 ? 14.169 6.088 5.302 1.00 84.56 121 ARG A CA 1
ATOM 932 C C . ARG A 1 121 ? 14.629 4.644 5.132 1.00 84.56 121 ARG A C 1
ATOM 934 O O . ARG A 1 121 ? 13.956 3.759 5.646 1.00 84.56 121 ARG A O 1
ATOM 941 N N . ILE A 1 122 ? 15.746 4.406 4.447 1.00 86.50 122 ILE A N 1
ATOM 942 C CA . ILE A 1 122 ? 16.319 3.063 4.276 1.00 86.50 122 ILE A CA 1
ATOM 943 C C . ILE A 1 122 ? 16.778 2.496 5.620 1.00 86.50 122 ILE A C 1
ATOM 945 O O . ILE A 1 122 ? 16.438 1.362 5.951 1.00 86.50 122 ILE A O 1
ATOM 949 N N . VAL A 1 123 ? 17.485 3.295 6.425 1.00 88.31 123 VAL A N 1
ATOM 950 C CA . VAL A 1 123 ? 17.898 2.891 7.779 1.00 88.31 123 VAL A CA 1
ATOM 951 C C . VAL A 1 123 ? 16.672 2.567 8.634 1.00 88.31 123 VAL A C 1
ATOM 953 O O . VAL A 1 123 ? 16.557 1.459 9.149 1.00 88.31 123 VAL A O 1
ATOM 956 N N . THR A 1 124 ? 15.688 3.472 8.694 1.00 87.06 124 THR A N 1
ATOM 957 C CA . THR A 1 124 ? 14.439 3.236 9.434 1.00 87.06 124 THR A CA 1
ATOM 958 C C . THR A 1 124 ? 13.703 1.989 8.944 1.00 87.06 124 THR A C 1
ATOM 960 O O . THR A 1 124 ? 13.192 1.219 9.755 1.00 87.06 124 THR A O 1
ATOM 963 N N . TYR A 1 125 ? 13.651 1.763 7.631 1.00 87.44 125 TYR A N 1
ATOM 964 C CA . TYR A 1 125 ? 13.039 0.571 7.059 1.00 87.44 125 TYR A CA 1
ATOM 965 C C . TYR A 1 125 ? 13.737 -0.707 7.541 1.00 87.44 125 TYR A C 1
ATOM 967 O O . TYR A 1 125 ? 13.063 -1.625 8.007 1.00 87.44 125 TYR A O 1
ATOM 975 N N . ASN A 1 126 ? 15.069 -0.757 7.487 1.00 89.19 126 ASN A N 1
ATOM 976 C CA . ASN A 1 126 ? 15.839 -1.919 7.924 1.00 89.19 126 ASN A CA 1
ATOM 977 C C . ASN A 1 126 ? 15.699 -2.184 9.428 1.00 89.19 126 ASN A C 1
ATOM 979 O O . ASN A 1 126 ? 15.536 -3.338 9.826 1.00 89.19 126 ASN A O 1
ATOM 983 N N . ASP A 1 127 ? 15.705 -1.133 10.245 1.00 90.56 127 ASP A N 1
ATOM 984 C CA . ASP A 1 127 ? 15.682 -1.263 11.703 1.00 90.56 127 ASP A CA 1
ATOM 985 C C . ASP A 1 127 ? 14.276 -1.536 12.252 1.00 90.56 127 ASP A C 1
ATOM 987 O O . ASP A 1 127 ? 14.118 -2.230 13.255 1.00 90.56 127 ASP A O 1
ATOM 991 N N . SER A 1 128 ? 13.241 -0.987 11.608 1.00 86.62 128 SER A N 1
ATOM 992 C CA . SER A 1 128 ? 11.874 -0.972 12.149 1.00 86.62 128 SER A CA 1
ATOM 993 C C . SER A 1 128 ? 10.873 -1.767 11.316 1.00 86.62 128 SER A C 1
ATOM 995 O O . SER A 1 128 ? 10.108 -2.553 11.878 1.00 86.62 128 SER A O 1
ATOM 997 N N . THR A 1 129 ? 10.891 -1.614 9.990 1.00 87.81 129 THR A N 1
ATOM 998 C CA . THR A 1 129 ? 9.909 -2.252 9.098 1.00 87.81 129 THR A CA 1
ATOM 999 C C . THR A 1 129 ? 10.288 -3.693 8.771 1.00 87.81 129 THR A C 1
ATOM 1001 O O . THR A 1 129 ? 9.438 -4.579 8.796 1.00 87.81 129 THR A O 1
ATOM 1004 N N . ARG A 1 130 ? 11.566 -3.980 8.511 1.00 90.38 130 ARG A N 1
ATOM 1005 C CA . ARG A 1 130 ? 12.027 -5.334 8.174 1.00 90.38 130 ARG A CA 1
ATOM 1006 C C . ARG A 1 130 ? 11.722 -6.370 9.274 1.00 90.38 130 ARG A C 1
ATOM 1008 O O . ARG A 1 130 ? 11.266 -7.459 8.926 1.00 90.38 130 ARG A O 1
ATOM 1015 N N . PRO A 1 131 ? 11.850 -6.064 10.584 1.00 93.38 131 PRO A N 1
ATOM 1016 C CA . PRO A 1 131 ? 11.396 -6.968 11.644 1.00 93.38 131 PRO A CA 1
ATOM 1017 C C . PRO A 1 131 ? 9.891 -7.273 11.627 1.00 93.38 131 PRO A C 1
ATOM 1019 O O . PRO A 1 131 ? 9.488 -8.330 12.110 1.00 93.38 131 PRO A O 1
ATOM 1022 N N . VAL A 1 132 ? 9.055 -6.373 11.093 1.00 92.00 132 VAL A N 1
ATOM 1023 C CA . VAL A 1 132 ? 7.615 -6.623 10.915 1.00 92.00 132 VAL A CA 1
ATOM 1024 C C . VAL A 1 132 ? 7.391 -7.675 9.833 1.00 92.00 132 VAL A C 1
ATOM 1026 O O . VAL A 1 132 ? 6.616 -8.603 10.048 1.00 92.00 132 VAL A O 1
ATOM 1029 N N . ILE A 1 133 ? 8.112 -7.584 8.711 1.00 90.38 133 ILE A N 1
ATOM 1030 C CA . ILE A 1 133 ? 8.060 -8.602 7.651 1.00 90.38 133 ILE A CA 1
ATOM 1031 C C . ILE A 1 133 ? 8.474 -9.968 8.209 1.00 90.38 133 ILE A C 1
ATOM 1033 O O . ILE A 1 133 ? 7.718 -10.924 8.083 1.00 90.38 133 ILE A O 1
ATOM 1037 N N . GLN A 1 134 ? 9.587 -10.037 8.946 1.00 91.31 134 GLN A N 1
ATOM 1038 C CA . GLN A 1 134 ? 10.057 -11.276 9.586 1.00 91.31 134 GLN A CA 1
ATOM 1039 C C . GLN A 1 134 ? 9.053 -11.878 10.581 1.00 91.31 134 GLN A C 1
ATOM 1041 O O . GLN A 1 134 ? 9.008 -13.093 10.772 1.00 91.31 134 GLN A O 1
ATOM 1046 N N . LEU A 1 135 ? 8.263 -11.041 11.258 1.00 92.62 135 LEU A N 1
ATOM 1047 C CA . LEU A 1 135 ? 7.196 -11.507 12.141 1.00 92.62 135 LEU A CA 1
ATOM 1048 C C . LEU A 1 135 ? 6.096 -12.202 11.331 1.00 92.62 135 LEU A C 1
ATOM 1050 O O . LEU A 1 135 ? 5.718 -13.321 11.666 1.00 92.62 135 LEU A O 1
ATOM 1054 N N . TYR A 1 136 ? 5.634 -11.582 10.245 1.00 89.81 136 TYR A N 1
ATOM 1055 C CA . TYR A 1 136 ? 4.613 -12.172 9.378 1.00 89.81 136 TYR A CA 1
ATOM 1056 C C . TYR A 1 136 ? 5.127 -13.367 8.556 1.00 89.81 136 TYR A C 1
ATOM 1058 O O . TYR A 1 136 ? 4.340 -14.256 8.229 1.00 89.81 136 TYR A O 1
ATOM 1066 N N . GLU A 1 137 ? 6.428 -13.435 8.247 1.00 91.38 137 GLU A N 1
ATOM 1067 C CA . GLU A 1 137 ? 7.067 -14.609 7.628 1.00 91.38 137 GLU A CA 1
ATOM 1068 C C . GLU A 1 137 ? 6.937 -15.834 8.538 1.00 91.38 137 GLU A C 1
ATOM 1070 O O . GLU A 1 137 ? 6.531 -16.900 8.084 1.00 91.38 137 GLU A O 1
ATOM 1075 N N . LYS A 1 138 ? 7.192 -15.672 9.845 1.00 93.94 138 LYS A N 1
ATOM 1076 C CA . LYS A 1 138 ? 7.012 -16.748 10.839 1.00 93.94 138 LYS A CA 1
ATOM 1077 C C . LYS A 1 138 ? 5.556 -17.199 10.972 1.00 93.94 138 LYS A C 1
ATOM 1079 O O . LYS A 1 138 ? 5.310 -18.344 11.337 1.00 93.94 138 LYS A O 1
ATOM 1084 N N . GLU A 1 139 ? 4.607 -16.313 10.678 1.00 89.81 139 GLU A N 1
ATOM 1085 C CA . GLU A 1 139 ? 3.169 -16.609 10.647 1.00 89.81 139 GLU A CA 1
ATOM 1086 C C . GLU A 1 139 ? 2.712 -17.193 9.285 1.00 89.81 139 GLU A C 1
ATOM 1088 O O . GLU A 1 139 ? 1.534 -17.489 9.117 1.00 89.81 139 GLU A O 1
ATOM 1093 N N . ASN A 1 140 ? 3.621 -17.401 8.316 1.00 91.75 140 ASN A N 1
ATOM 1094 C CA . ASN A 1 140 ? 3.338 -17.848 6.939 1.00 91.75 140 ASN A CA 1
ATOM 1095 C C . ASN A 1 140 ? 2.377 -16.934 6.150 1.00 91.75 140 ASN A C 1
ATOM 1097 O O . ASN A 1 140 ? 1.699 -17.376 5.217 1.00 91.75 140 ASN A O 1
ATOM 1101 N N . LEU A 1 141 ? 2.329 -15.645 6.497 1.00 89.56 141 LEU A N 1
ATOM 1102 C CA . LEU A 1 141 ? 1.424 -14.669 5.879 1.00 89.56 141 LEU A CA 1
ATOM 1103 C C . LEU A 1 141 ? 2.078 -13.848 4.761 1.00 89.56 141 LEU A C 1
ATOM 1105 O O . LEU A 1 141 ? 1.368 -13.183 4.007 1.00 89.56 141 LEU A O 1
ATOM 1109 N N . VAL A 1 142 ? 3.404 -13.883 4.617 1.00 89.81 142 VAL A N 1
ATOM 1110 C CA . VAL A 1 142 ? 4.120 -13.065 3.623 1.00 89.81 142 VAL A CA 1
ATOM 1111 C C . VAL A 1 142 ? 4.105 -13.715 2.240 1.00 89.81 142 VAL A C 1
ATOM 1113 O O . VAL A 1 142 ? 4.360 -14.909 2.080 1.00 89.81 142 VAL A O 1
ATOM 1116 N N . LYS A 1 143 ? 3.813 -12.905 1.219 1.00 87.38 143 LYS A N 1
ATOM 1117 C CA . LYS A 1 143 ? 3.956 -13.235 -0.201 1.00 87.38 143 LYS A CA 1
ATOM 1118 C C . LYS A 1 143 ? 4.999 -12.302 -0.808 1.00 87.38 143 LYS A C 1
ATOM 1120 O O . LYS A 1 143 ? 4.764 -11.098 -0.894 1.00 87.38 143 LYS A O 1
ATOM 1125 N N . HIS A 1 144 ? 6.136 -12.864 -1.206 1.00 85.38 144 HIS A N 1
ATOM 1126 C CA . HIS A 1 144 ? 7.223 -12.116 -1.835 1.00 85.38 144 HIS A CA 1
ATOM 1127 C C . HIS A 1 144 ? 6.896 -11.831 -3.300 1.00 85.38 144 HIS A C 1
ATOM 1129 O O . HIS A 1 144 ? 6.426 -12.709 -4.025 1.00 85.38 144 HIS A O 1
ATOM 1135 N N . ILE A 1 145 ? 7.157 -10.600 -3.719 1.00 82.69 145 ILE A N 1
ATOM 1136 C CA . ILE A 1 145 ? 6.956 -10.111 -5.077 1.00 82.69 145 ILE A CA 1
ATOM 1137 C C . ILE A 1 145 ? 8.247 -9.417 -5.496 1.00 82.69 145 ILE A C 1
ATOM 1139 O O . ILE A 1 145 ? 8.661 -8.453 -4.857 1.00 82.69 145 ILE A O 1
ATOM 1143 N N . ASP A 1 146 ? 8.870 -9.888 -6.573 1.00 81.31 146 ASP A N 1
ATOM 1144 C CA . ASP A 1 146 ? 10.041 -9.230 -7.148 1.00 81.31 146 ASP A CA 1
ATOM 1145 C C . ASP A 1 146 ? 9.624 -7.913 -7.816 1.00 81.31 146 ASP A C 1
ATOM 1147 O O . ASP A 1 146 ? 8.979 -7.888 -8.866 1.00 81.31 146 ASP A O 1
ATOM 1151 N N . ALA A 1 147 ? 10.010 -6.807 -7.187 1.00 82.62 147 ALA A N 1
ATOM 1152 C CA . ALA A 1 147 ? 9.712 -5.454 -7.617 1.00 82.62 147 ALA A CA 1
ATOM 1153 C C . ALA A 1 147 ? 10.874 -4.786 -8.369 1.00 82.62 147 ALA A C 1
ATOM 1155 O O . ALA A 1 147 ? 10.805 -3.584 -8.636 1.00 82.62 147 ALA A O 1
ATOM 1156 N N . SER A 1 148 ? 11.934 -5.516 -8.726 1.00 77.62 148 SER A N 1
ATOM 1157 C CA . SER A 1 148 ? 13.082 -4.973 -9.472 1.00 77.62 148 SER A CA 1
ATOM 1158 C C . SER A 1 148 ? 12.753 -4.636 -10.935 1.00 77.62 148 SER A C 1
ATOM 1160 O O . SER A 1 148 ? 13.358 -3.742 -11.528 1.00 77.62 148 SER A O 1
ATOM 1162 N N . HIS A 1 149 ? 11.740 -5.288 -11.508 1.00 71.25 149 HIS A N 1
ATOM 1163 C CA . HIS A 1 149 ? 11.328 -5.117 -12.899 1.00 71.25 149 HIS A CA 1
ATOM 1164 C C . HIS A 1 149 ? 10.599 -3.788 -13.154 1.00 71.25 149 HIS A C 1
ATOM 1166 O O . HIS A 1 149 ? 10.010 -3.196 -12.248 1.00 71.25 149 HIS A O 1
ATOM 1172 N N . ASP A 1 150 ? 10.646 -3.316 -14.403 1.00 59.34 150 ASP A N 1
ATOM 1173 C CA . ASP A 1 150 ? 9.936 -2.112 -14.848 1.00 59.34 150 ASP A CA 1
ATOM 1174 C C . ASP A 1 150 ? 8.410 -2.287 -14.733 1.00 59.34 150 ASP A C 1
ATOM 1176 O O . ASP A 1 150 ? 7.897 -3.388 -14.934 1.00 59.34 150 ASP A O 1
ATOM 1180 N N . VAL A 1 151 ? 7.686 -1.208 -14.420 1.00 53.44 151 VAL A N 1
ATOM 1181 C CA . VAL A 1 151 ? 6.253 -1.225 -14.036 1.00 53.44 151 VAL A CA 1
ATOM 1182 C C . VAL A 1 151 ? 5.356 -1.784 -15.155 1.00 53.44 151 VAL A C 1
ATOM 1184 O O . VAL A 1 151 ? 4.262 -2.281 -14.896 1.00 53.44 151 VAL A O 1
ATOM 1187 N N . ASP A 1 152 ? 5.854 -1.760 -16.394 1.00 41.72 152 ASP A N 1
ATOM 1188 C CA . ASP A 1 152 ? 5.196 -2.289 -17.591 1.00 41.72 152 ASP A CA 1
ATOM 1189 C C . ASP A 1 152 ? 5.332 -3.819 -17.765 1.00 41.72 152 ASP A C 1
ATOM 1191 O O . ASP A 1 152 ? 4.762 -4.386 -18.702 1.00 41.72 152 ASP A O 1
ATOM 1195 N N . LYS A 1 153 ? 6.059 -4.517 -16.878 1.00 41.59 153 LYS A N 1
ATOM 1196 C CA . LYS A 1 153 ? 6.130 -5.987 -16.844 1.00 41.59 153 LYS A CA 1
ATOM 1197 C C . LYS A 1 153 ? 5.282 -6.549 -15.692 1.00 41.59 153 LYS A C 1
ATOM 1199 O O . LYS A 1 153 ? 5.300 -5.991 -14.597 1.00 41.59 153 LYS A O 1
ATOM 1204 N N . PRO A 1 154 ? 4.550 -7.664 -15.888 1.00 42.22 154 PRO A N 1
ATOM 1205 C CA . PRO A 1 154 ? 3.820 -8.317 -14.803 1.00 42.22 154 PRO A CA 1
ATOM 1206 C C . PRO A 1 154 ? 4.766 -8.670 -13.641 1.00 42.22 154 PRO A C 1
ATOM 1208 O O . PRO A 1 154 ? 5.676 -9.473 -13.805 1.00 42.22 154 PRO A O 1
ATOM 1211 N N . LEU A 1 155 ? 4.533 -8.073 -12.467 1.00 41.81 155 LEU A N 1
ATOM 1212 C CA . LEU A 1 155 ? 5.350 -8.205 -11.244 1.00 41.81 155 LEU A CA 1
ATOM 1213 C C . LEU A 1 155 ? 5.271 -9.591 -10.567 1.00 41.81 155 LEU A C 1
ATOM 1215 O O . LEU A 1 155 ? 5.909 -9.824 -9.547 1.00 41.81 155 LEU A O 1
ATOM 1219 N N . LEU A 1 156 ? 4.474 -10.521 -11.095 1.00 39.09 156 LEU A N 1
ATOM 1220 C CA . LEU A 1 156 ? 4.317 -11.861 -10.530 1.00 39.09 156 LEU A CA 1
ATOM 1221 C C . LEU A 1 156 ? 5.292 -12.825 -11.205 1.00 39.09 156 LEU A C 1
ATOM 1223 O O . LEU A 1 156 ? 4.979 -13.388 -12.249 1.00 39.09 156 LEU A O 1
ATOM 1227 N N . ASN A 1 157 ? 6.460 -13.011 -10.591 1.00 40.09 157 ASN A N 1
ATOM 1228 C CA . ASN A 1 157 ? 7.377 -14.101 -10.916 1.00 40.09 157 ASN A CA 1
ATOM 1229 C C . ASN A 1 157 ? 8.146 -14.519 -9.647 1.00 40.09 157 ASN A C 1
ATOM 1231 O O . ASN A 1 157 ? 9.202 -13.956 -9.359 1.00 40.09 157 ASN A O 1
ATOM 1235 N N . PRO A 1 158 ? 7.627 -15.451 -8.826 1.00 44.47 158 PRO A N 1
ATOM 1236 C CA . PRO A 1 158 ? 8.380 -15.969 -7.701 1.00 44.47 158 PRO A CA 1
ATOM 1237 C C . PRO A 1 158 ? 9.217 -17.160 -8.172 1.00 44.47 158 PRO A C 1
ATOM 1239 O O . PRO A 1 158 ? 8.706 -18.210 -8.556 1.00 44.47 158 PRO A O 1
ATOM 1242 N N . THR A 1 159 ? 10.533 -17.011 -8.109 1.00 44.75 159 THR A N 1
ATOM 1243 C CA . THR A 1 159 ? 11.480 -18.123 -8.136 1.00 44.75 159 THR A CA 1
ATOM 1244 C C . THR A 1 159 ? 11.249 -19.010 -6.906 1.00 44.75 159 THR A C 1
ATOM 1246 O O . THR A 1 159 ? 11.821 -18.802 -5.841 1.00 44.75 159 THR A O 1
ATOM 1249 N N . GLY A 1 160 ? 10.373 -20.007 -7.029 1.00 41.19 160 GLY A N 1
ATOM 1250 C CA . GLY A 1 160 ? 10.091 -20.964 -5.964 1.00 41.19 160 GLY A CA 1
ATOM 1251 C C . GLY A 1 160 ? 9.259 -22.133 -6.473 1.00 41.19 160 GLY A C 1
ATOM 1252 O O . GLY A 1 160 ? 8.094 -21.975 -6.814 1.00 41.19 160 GLY A O 1
ATOM 1253 N N . LEU A 1 161 ? 9.884 -23.308 -6.535 1.00 49.03 161 LEU A N 1
ATOM 1254 C CA . LEU A 1 161 ? 9.292 -24.584 -6.936 1.00 49.03 161 LEU A CA 1
ATOM 1255 C C . LEU A 1 161 ? 7.977 -24.871 -6.194 1.00 49.03 161 LEU A C 1
ATOM 1257 O O . LEU A 1 161 ? 7.992 -25.241 -5.026 1.00 49.03 161 LEU A O 1
ATOM 1261 N N . HIS A 1 162 ? 6.862 -24.692 -6.898 1.00 44.03 162 HIS A N 1
ATOM 1262 C CA . HIS A 1 162 ? 5.702 -25.581 -7.041 1.00 44.03 162 HIS A CA 1
ATOM 1263 C C . HIS A 1 162 ? 4.475 -24.723 -7.376 1.00 44.03 162 HIS A C 1
ATOM 1265 O O . HIS A 1 162 ? 3.941 -24.007 -6.533 1.00 44.03 162 HIS A O 1
ATOM 1271 N N . SER A 1 163 ? 4.022 -24.865 -8.625 1.00 32.53 163 SER A N 1
ATOM 1272 C CA . SER A 1 163 ? 2.870 -24.221 -9.273 1.00 32.53 163 SER A CA 1
ATOM 1273 C C . SER A 1 163 ? 2.933 -22.697 -9.436 1.00 32.53 163 SER A C 1
ATOM 1275 O O . SER A 1 163 ? 2.702 -21.934 -8.501 1.00 32.53 163 SER A O 1
ATOM 1277 N N . ASP A 1 164 ? 3.123 -22.273 -10.688 1.00 36.41 164 ASP A N 1
ATOM 1278 C CA . ASP A 1 164 ? 2.675 -20.970 -11.166 1.00 36.41 164 ASP A CA 1
ATOM 1279 C C . ASP A 1 164 ? 1.160 -20.876 -10.968 1.00 36.41 164 ASP A C 1
ATOM 1281 O O . ASP A 1 164 ? 0.394 -21.638 -11.563 1.00 36.41 164 ASP A O 1
ATOM 1285 N N . TRP A 1 165 ? 0.700 -19.922 -10.165 1.00 38.00 165 TRP A N 1
ATOM 1286 C CA . TRP A 1 165 ? -0.697 -19.508 -10.222 1.00 38.00 165 TRP A CA 1
ATOM 1287 C C . TRP A 1 165 ? -0.802 -18.360 -11.205 1.00 38.00 165 TRP A C 1
ATOM 1289 O O . TRP A 1 165 ? -0.890 -17.189 -10.838 1.00 38.00 165 TRP A O 1
ATOM 1299 N N . ILE A 1 166 ? -0.833 -18.713 -12.485 1.00 33.75 166 ILE A N 1
ATOM 1300 C CA . ILE A 1 166 ? -1.512 -17.852 -13.434 1.00 33.75 166 ILE A CA 1
ATOM 1301 C C . ILE A 1 166 ? -2.997 -18.038 -13.146 1.00 33.75 166 ILE A C 1
ATOM 1303 O O . ILE A 1 166 ? -3.540 -19.120 -13.367 1.00 33.75 166 ILE A O 1
ATOM 1307 N N . LEU A 1 167 ? -3.689 -16.995 -12.684 1.00 35.94 167 LEU A N 1
ATOM 1308 C CA . LEU A 1 167 ? -5.149 -16.985 -12.755 1.00 35.94 167 LEU A CA 1
ATOM 1309 C C . LEU A 1 167 ? -5.558 -16.711 -14.211 1.00 35.94 167 LEU A C 1
ATOM 1311 O O . LEU A 1 167 ? -6.212 -15.721 -14.524 1.00 35.94 167 LEU A O 1
ATOM 1315 N N . ILE A 1 168 ? -5.145 -17.600 -15.121 1.00 34.91 168 ILE A N 1
ATOM 1316 C CA . ILE A 1 168 ? -5.950 -17.888 -16.297 1.00 34.91 168 ILE A CA 1
ATOM 1317 C C . ILE A 1 168 ? -7.126 -18.625 -15.694 1.00 34.91 168 ILE A C 1
ATOM 1319 O O . ILE A 1 168 ? -6.974 -19.705 -15.119 1.00 34.91 168 ILE A O 1
ATOM 1323 N N . LYS A 1 169 ? -8.315 -18.046 -15.795 1.00 30.00 169 LYS A N 1
ATOM 1324 C CA . LYS A 1 169 ? -9.525 -18.841 -15.684 1.00 30.00 169 LYS A CA 1
ATOM 1325 C C . LYS A 1 169 ? -9.489 -19.798 -16.882 1.00 30.00 169 LYS A C 1
ATOM 1327 O O . LYS A 1 169 ? -10.077 -19.516 -17.912 1.00 30.00 169 LYS A O 1
ATOM 1332 N N . ARG A 1 170 ? -8.720 -20.891 -16.788 1.00 30.53 170 ARG A N 1
ATOM 1333 C CA . ARG A 1 170 ? -8.631 -21.948 -17.801 1.00 30.53 170 ARG A CA 1
ATOM 1334 C C . ARG A 1 170 ? -9.819 -22.864 -17.576 1.00 30.53 170 ARG A C 1
ATOM 1336 O O . ARG A 1 170 ? -9.689 -24.034 -17.254 1.00 30.53 170 ARG A O 1
ATOM 1343 N N . TRP A 1 171 ? -10.994 -22.272 -17.686 1.00 37.00 171 TRP A N 1
ATOM 1344 C CA . TRP A 1 171 ? -12.078 -22.996 -18.294 1.00 37.00 171 TRP A CA 1
ATOM 1345 C C . TRP A 1 171 ? -11.879 -22.731 -19.775 1.00 37.00 171 TRP A C 1
ATOM 1347 O O . TRP A 1 171 ? -11.660 -21.589 -20.179 1.00 37.00 171 TRP A O 1
ATOM 1357 N N . HIS A 1 172 ? -11.930 -23.787 -20.572 1.00 45.19 172 HIS A N 1
ATOM 1358 C CA . HIS A 1 172 ? -12.572 -23.666 -21.866 1.00 45.19 172 HIS A CA 1
ATOM 1359 C C . HIS A 1 172 ? -13.927 -23.010 -21.553 1.00 45.19 172 HIS A C 1
ATOM 1361 O O . HIS A 1 172 ? -14.834 -23.657 -21.038 1.00 45.19 172 HIS A O 1
ATOM 1367 N N . MET A 1 173 ? -13.996 -21.680 -21.607 1.00 44.56 173 MET A N 1
ATOM 1368 C CA . MET A 1 173 ? -15.269 -21.000 -21.526 1.00 44.56 173 MET A CA 1
ATOM 1369 C C . MET A 1 173 ? -15.765 -21.022 -22.953 1.00 44.56 173 MET A C 1
ATOM 1371 O O . MET A 1 173 ? -15.545 -20.069 -23.692 1.00 44.56 173 MET A O 1
ATOM 1375 N N . ASP A 1 174 ? -16.420 -22.124 -23.311 1.00 48.78 174 ASP A N 1
ATOM 1376 C CA . ASP A 1 174 ? -17.192 -22.211 -24.550 1.00 48.78 174 ASP A CA 1
ATOM 1377 C C . ASP A 1 174 ? -18.196 -21.038 -24.664 1.00 48.78 174 ASP A C 1
ATOM 1379 O O . ASP A 1 174 ? -18.606 -20.689 -25.764 1.00 48.78 174 ASP A O 1
ATOM 1383 N N . ASP A 1 175 ? -18.487 -20.353 -23.543 1.00 54.06 175 ASP A N 1
ATOM 1384 C CA . ASP A 1 175 ? -19.454 -19.260 -23.432 1.00 54.06 175 ASP A CA 1
ATOM 1385 C C . ASP A 1 175 ? -18.886 -17.905 -22.925 1.00 54.06 175 ASP A C 1
ATOM 1387 O O . ASP A 1 175 ? -19.659 -17.065 -22.454 1.00 54.06 175 ASP A O 1
ATOM 1391 N N . TYR A 1 176 ? -17.563 -17.643 -22.947 1.00 63.62 176 TYR A N 1
ATOM 1392 C CA . TYR A 1 176 ? -17.058 -16.287 -22.618 1.00 63.62 176 TYR A CA 1
ATOM 1393 C C . TYR A 1 176 ? -16.974 -15.415 -23.863 1.00 63.62 176 TYR A C 1
ATOM 1395 O O . TYR A 1 176 ? -16.104 -15.602 -24.710 1.00 63.62 176 TYR A O 1
ATOM 1403 N N . PHE A 1 177 ? -17.819 -14.393 -23.921 1.00 74.50 177 PHE A N 1
ATOM 1404 C CA . PHE A 1 177 ? -17.708 -13.349 -24.930 1.00 74.50 177 PHE A CA 1
ATOM 140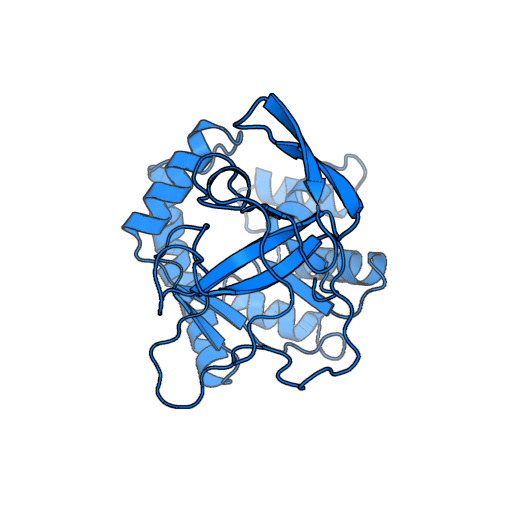5 C C . PHE A 1 177 ? -16.739 -12.270 -24.450 1.00 74.50 177 PHE A C 1
ATOM 1407 O O . PHE A 1 177 ? -16.948 -11.682 -23.387 1.00 74.50 177 PHE A O 1
ATOM 1414 N N . LEU A 1 178 ? -15.695 -12.004 -25.241 1.00 80.38 178 LEU A N 1
ATOM 1415 C CA . LEU A 1 178 ? -14.745 -10.924 -24.975 1.00 80.38 178 LEU A CA 1
ATOM 1416 C C . LEU A 1 178 ? -15.468 -9.584 -24.838 1.00 80.38 178 LEU A C 1
ATOM 1418 O O . LEU A 1 178 ? -16.328 -9.239 -25.650 1.00 80.38 178 LEU A O 1
ATOM 1422 N N . GLN A 1 179 ? -15.075 -8.811 -23.830 1.00 85.81 179 GLN A N 1
ATOM 1423 C CA . GLN A 1 179 ? -15.596 -7.473 -23.587 1.00 85.81 179 GLN A CA 1
ATOM 1424 C C . GLN A 1 179 ? -14.518 -6.413 -23.800 1.00 85.81 179 GLN A C 1
ATOM 1426 O O . GLN A 1 179 ? -13.312 -6.662 -23.737 1.00 85.81 179 GLN A O 1
ATOM 1431 N N . LYS A 1 180 ? -14.958 -5.181 -24.047 1.00 85.12 180 LYS A N 1
ATOM 1432 C CA . LYS A 1 180 ? -14.063 -4.027 -24.068 1.00 85.12 180 LYS A CA 1
ATOM 1433 C C . LYS A 1 180 ? -13.408 -3.853 -22.695 1.00 85.12 180 LYS A C 1
ATOM 1435 O O . LYS A 1 180 ? -14.040 -4.039 -21.664 1.00 85.12 180 LYS A O 1
ATOM 1440 N N . ASP A 1 181 ? -12.137 -3.477 -22.712 1.00 82.81 181 ASP A N 1
ATOM 1441 C CA . ASP A 1 181 ? -11.234 -3.351 -21.567 1.00 82.81 181 ASP A CA 1
ATOM 1442 C C . ASP A 1 181 ? -10.809 -4.662 -20.879 1.00 82.81 181 ASP A C 1
ATOM 1444 O O . ASP A 1 181 ? -9.993 -4.603 -19.947 1.00 82.81 181 ASP A O 1
ATOM 1448 N N . ASP A 1 182 ? -11.225 -5.826 -21.394 1.00 82.12 182 ASP A N 1
ATOM 1449 C CA . ASP A 1 182 ? -10.636 -7.113 -21.018 1.00 82.12 182 ASP A CA 1
ATOM 1450 C C . ASP A 1 182 ? -9.138 -7.146 -21.336 1.00 82.12 182 ASP A C 1
ATOM 1452 O O . ASP A 1 182 ? -8.666 -6.549 -22.306 1.00 82.12 182 ASP A O 1
ATOM 1456 N N . ILE A 1 183 ? -8.376 -7.853 -20.501 1.00 81.25 183 ILE A N 1
ATOM 1457 C CA . ILE A 1 183 ? -6.954 -8.117 -20.735 1.00 81.25 183 ILE A CA 1
ATOM 1458 C C . ILE A 1 183 ? -6.840 -9.532 -21.281 1.00 81.25 183 ILE A C 1
ATOM 1460 O O . ILE A 1 183 ? -7.204 -10.483 -20.589 1.00 81.25 183 ILE A O 1
ATOM 1464 N N . ILE A 1 184 ? -6.305 -9.658 -22.490 1.00 79.38 184 ILE A N 1
ATOM 1465 C CA . ILE A 1 184 ? -6.126 -10.940 -23.166 1.00 79.38 184 ILE A CA 1
ATOM 1466 C C . ILE A 1 184 ? -4.643 -11.259 -23.339 1.00 79.38 184 ILE A C 1
ATOM 1468 O O . ILE A 1 184 ? -3.813 -10.356 -23.471 1.00 79.38 184 ILE A O 1
ATOM 1472 N N . SER A 1 185 ? -4.331 -12.554 -23.347 1.00 82.88 185 SER A N 1
ATOM 1473 C CA . SER A 1 185 ? -3.044 -13.089 -23.785 1.00 82.88 185 SER A CA 1
ATOM 1474 C C . SER A 1 185 ? -3.257 -13.813 -25.107 1.00 82.88 185 SER A C 1
ATOM 1476 O O . SER A 1 185 ? -4.163 -14.634 -25.199 1.00 82.88 185 SER A O 1
ATOM 1478 N N . PHE A 1 186 ? -2.436 -13.522 -26.107 1.00 78.19 186 PHE A N 1
ATOM 1479 C CA . PHE A 1 186 ? -2.496 -14.148 -27.430 1.00 78.19 186 PHE A CA 1
ATOM 1480 C C . PHE A 1 186 ? -1.081 -14.318 -27.982 1.00 78.19 186 PHE A C 1
ATOM 1482 O O . PHE A 1 186 ? -0.158 -13.620 -27.557 1.00 78.19 186 PHE A O 1
ATOM 1489 N N . GLU A 1 187 ? -0.892 -15.264 -28.893 1.00 79.88 187 GLU A N 1
ATOM 1490 C CA . GLU A 1 187 ? 0.387 -15.455 -29.572 1.00 79.88 187 GLU A CA 1
ATOM 1491 C C . GLU A 1 187 ? 0.658 -14.292 -30.539 1.00 79.88 187 GLU A C 1
ATOM 1493 O O . GLU A 1 187 ? -0.244 -13.777 -31.197 1.00 79.88 187 GLU A O 1
ATOM 1498 N N . SER A 1 188 ? 1.904 -13.831 -30.593 1.00 80.44 188 SER A N 1
ATOM 1499 C CA . SER A 1 188 ? 2.324 -12.722 -31.438 1.00 80.44 188 SER A CA 1
ATOM 1500 C C . SER A 1 188 ? 2.051 -13.057 -32.908 1.00 80.44 188 SER A C 1
ATOM 1502 O O . SER A 1 188 ? 2.627 -14.014 -33.426 1.00 80.44 188 SER A O 1
ATOM 1504 N N . PRO A 1 189 ? 1.289 -12.222 -33.642 1.00 75.31 189 PRO A N 1
ATOM 1505 C CA . PRO A 1 189 ? 0.997 -12.450 -35.060 1.00 75.31 189 PRO A CA 1
ATOM 1506 C C . PRO A 1 189 ? 2.232 -12.409 -35.970 1.00 75.31 189 PRO A C 1
ATOM 1508 O O . PRO A 1 189 ? 2.132 -12.682 -37.164 1.00 75.31 189 PRO A O 1
ATOM 1511 N N . ARG A 1 190 ? 3.387 -11.976 -35.446 1.00 76.12 190 ARG A N 1
ATOM 1512 C CA . ARG A 1 190 ? 4.646 -11.870 -36.197 1.00 76.12 190 ARG A CA 1
ATOM 1513 C C . ARG A 1 190 ? 5.721 -12.847 -35.741 1.00 76.12 190 ARG A C 1
ATOM 1515 O O . ARG A 1 190 ? 6.629 -13.117 -36.518 1.00 76.12 190 ARG A O 1
ATOM 1522 N N . GLU A 1 191 ? 5.642 -13.335 -34.506 1.00 78.06 191 GLU A N 1
ATOM 1523 C CA . GLU A 1 191 ? 6.693 -14.145 -33.884 1.00 78.06 191 GLU A CA 1
ATOM 1524 C C . GLU A 1 191 ? 6.065 -15.328 -33.133 1.00 78.06 191 GLU A C 1
ATOM 1526 O O . GLU A 1 191 ? 5.727 -15.193 -31.953 1.00 78.06 191 GLU A O 1
ATOM 1531 N N . PRO A 1 192 ? 5.905 -16.486 -33.803 1.00 80.25 192 PRO A N 1
ATOM 1532 C CA . PRO A 1 192 ? 5.370 -17.687 -33.174 1.00 80.25 192 PRO A CA 1
ATOM 1533 C C . PRO A 1 192 ? 6.161 -18.079 -31.918 1.00 80.25 192 PRO A C 1
ATOM 1535 O O . PRO A 1 192 ? 7.388 -17.982 -31.879 1.00 80.25 192 PRO A O 1
ATOM 1538 N N . GLY A 1 193 ? 5.457 -18.515 -30.880 1.00 73.50 193 GLY A N 1
ATOM 1539 C CA . GLY A 1 193 ? 5.994 -18.850 -29.563 1.00 73.50 193 GLY A CA 1
ATOM 1540 C C . GLY A 1 193 ? 6.132 -17.667 -28.599 1.00 73.50 193 GLY A C 1
ATOM 1541 O O . GLY A 1 193 ? 6.373 -17.891 -27.412 1.00 73.50 193 GLY A O 1
ATOM 1542 N N . ILE A 1 194 ? 5.948 -16.419 -29.052 1.00 77.00 194 ILE A N 1
ATOM 1543 C CA . ILE A 1 194 ? 5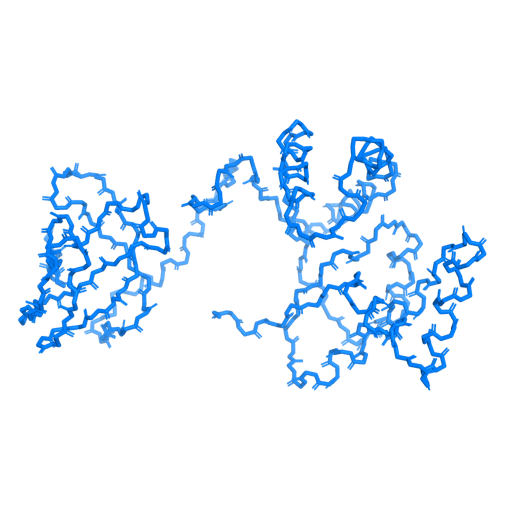.941 -15.239 -28.176 1.00 77.00 194 ILE A CA 1
ATOM 1544 C C . ILE A 1 194 ? 4.504 -14.873 -27.823 1.00 77.00 194 ILE A C 1
ATOM 1546 O O . ILE A 1 194 ? 3.726 -14.506 -28.69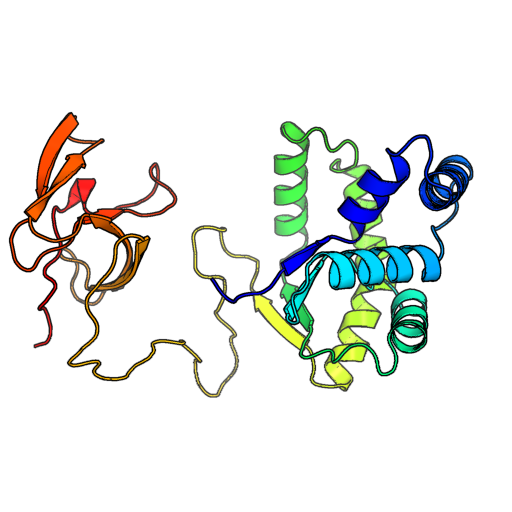3 1.00 77.00 194 ILE A O 1
ATOM 1550 N N . TYR A 1 195 ? 4.162 -14.884 -26.537 1.00 77.19 195 TYR A N 1
ATOM 1551 C CA . TYR A 1 195 ? 2.845 -14.453 -26.068 1.00 77.19 195 TYR A CA 1
ATOM 1552 C C . TYR A 1 195 ? 2.846 -12.972 -25.686 1.00 77.19 195 TYR A C 1
ATOM 1554 O O . TYR A 1 195 ? 3.736 -12.482 -24.988 1.00 77.19 195 TYR A O 1
ATOM 1562 N N . MET A 1 196 ? 1.822 -12.253 -26.136 1.00 81.25 196 MET A N 1
ATOM 1563 C CA . MET A 1 196 ? 1.605 -10.838 -25.861 1.00 81.25 196 MET A CA 1
ATOM 1564 C C . MET A 1 196 ? 0.392 -10.657 -24.953 1.00 81.25 196 MET A C 1
ATOM 1566 O O . MET A 1 196 ? -0.636 -11.297 -25.145 1.00 81.25 196 MET A O 1
ATOM 1570 N N . ILE A 1 197 ? 0.489 -9.725 -24.001 1.00 83.12 197 ILE A N 1
ATOM 1571 C CA . ILE A 1 197 ? -0.623 -9.332 -23.126 1.00 83.12 197 ILE A CA 1
ATOM 1572 C C . ILE A 1 197 ? -1.060 -7.920 -23.500 1.00 83.12 197 ILE A C 1
ATOM 1574 O O . ILE A 1 197 ? -0.242 -6.995 -23.473 1.00 83.12 197 ILE A O 1
ATOM 1578 N N . LYS A 1 198 ? -2.336 -7.745 -23.862 1.00 86.81 198 LYS A N 1
ATOM 1579 C CA . LYS A 1 198 ? -2.905 -6.451 -24.274 1.00 86.81 198 LYS A CA 1
ATOM 1580 C C . LYS A 1 198 ? -4.340 -6.285 -23.788 1.00 86.81 198 LYS A C 1
ATOM 1582 O O . LYS A 1 198 ? -4.986 -7.249 -23.387 1.00 86.81 198 LYS A O 1
ATOM 1587 N N . ARG A 1 199 ? -4.834 -5.047 -23.834 1.00 90.44 199 ARG A N 1
ATOM 1588 C CA . ARG A 1 199 ? -6.209 -4.699 -23.482 1.00 90.44 199 ARG A CA 1
ATOM 1589 C C . ARG A 1 199 ? -7.070 -4.565 -24.732 1.00 90.44 199 ARG A C 1
ATOM 1591 O O . ARG A 1 199 ? -6.681 -3.860 -25.660 1.00 90.44 199 ARG A O 1
ATOM 1598 N N . VAL A 1 200 ? -8.253 -5.171 -24.733 1.00 91.06 200 VAL A N 1
ATOM 1599 C CA . VAL A 1 200 ? -9.257 -5.014 -25.793 1.00 91.06 200 VAL A CA 1
ATOM 1600 C C . VAL A 1 200 ? -9.780 -3.579 -25.781 1.00 91.06 200 VAL A C 1
ATOM 1602 O O . VAL A 1 200 ? -10.311 -3.106 -24.780 1.00 91.06 200 VAL A O 1
ATOM 1605 N N . LYS A 1 201 ? -9.628 -2.855 -26.889 1.00 94.50 201 LYS A N 1
ATOM 1606 C CA . LYS A 1 201 ? -10.117 -1.475 -27.043 1.00 94.50 201 LYS A CA 1
ATOM 1607 C C . LYS A 1 201 ? -11.323 -1.360 -27.965 1.00 94.50 201 LYS A C 1
ATOM 1609 O O . LYS A 1 201 ? -12.084 -0.406 -27.800 1.00 94.50 201 LYS A O 1
ATOM 1614 N N . ALA A 1 202 ? -11.499 -2.306 -28.881 1.00 94.62 202 ALA A N 1
ATOM 1615 C CA . ALA A 1 202 ? -12.697 -2.423 -29.701 1.00 94.62 202 ALA A CA 1
ATOM 1616 C C . ALA A 1 202 ? -12.984 -3.890 -30.048 1.00 94.62 202 ALA A C 1
ATOM 1618 O O . ALA A 1 202 ? -12.055 -4.683 -30.239 1.00 94.62 202 ALA A O 1
ATOM 1619 N N . LEU A 1 203 ? -14.269 -4.224 -30.097 1.00 94.00 203 LEU A N 1
ATOM 1620 C CA . LEU A 1 203 ? -14.807 -5.532 -30.468 1.00 94.00 203 LEU A CA 1
ATOM 1621 C C . LEU A 1 203 ? -15.178 -5.565 -31.953 1.00 94.00 203 LEU A C 1
ATOM 1623 O O . LEU A 1 203 ? -15.103 -4.552 -32.645 1.00 94.00 203 LEU A O 1
ATOM 1627 N N . GLU A 1 204 ? -15.570 -6.736 -32.451 1.00 92.44 204 GLU A N 1
ATOM 1628 C CA . GLU A 1 204 ? -15.990 -6.904 -33.841 1.00 92.44 204 GLU A CA 1
ATOM 1629 C C . GLU A 1 204 ? -17.065 -5.893 -34.278 1.00 92.44 204 GLU A C 1
ATOM 1631 O O . GLU A 1 204 ? -17.985 -5.555 -33.536 1.00 92.44 204 GLU A O 1
ATOM 1636 N N . ASN A 1 205 ? -16.954 -5.430 -35.522 1.00 91.94 205 ASN A N 1
ATOM 1637 C CA . ASN A 1 205 ? -17.798 -4.425 -36.173 1.00 91.94 205 ASN A CA 1
ATOM 1638 C C . ASN A 1 205 ? -17.760 -3.011 -35.562 1.00 91.94 205 ASN A C 1
ATOM 1640 O O . ASN A 1 205 ? -18.340 -2.099 -36.159 1.00 91.94 205 ASN A O 1
ATOM 1644 N N . GLU A 1 206 ? -17.063 -2.789 -34.443 1.00 95.25 206 GLU A N 1
ATOM 1645 C CA . GLU A 1 206 ? -16.867 -1.453 -33.878 1.00 95.25 206 GLU A CA 1
ATOM 1646 C C . GLU A 1 206 ? -15.861 -0.626 -34.694 1.00 95.25 206 GLU A C 1
ATOM 1648 O O . GLU A 1 206 ? -14.934 -1.146 -35.323 1.00 95.25 206 GLU A O 1
ATOM 1653 N N . MET A 1 207 ? -16.031 0.696 -34.646 1.00 96.19 207 MET A N 1
ATOM 1654 C CA . MET A 1 207 ? -15.081 1.658 -35.201 1.00 96.19 207 MET A CA 1
ATOM 1655 C C . MET A 1 207 ? -14.066 2.064 -34.134 1.00 96.19 207 MET A C 1
ATOM 1657 O O . MET A 1 207 ? -14.435 2.418 -33.011 1.00 96.19 207 MET A O 1
ATOM 1661 N N . ILE A 1 208 ? -12.784 2.067 -34.493 1.00 95.25 208 ILE A N 1
ATOM 1662 C CA . ILE A 1 208 ? -11.705 2.559 -33.638 1.00 95.25 208 ILE A CA 1
ATOM 1663 C C . ILE A 1 208 ? -10.771 3.482 -34.414 1.00 95.25 208 ILE A C 1
ATOM 1665 O O . ILE A 1 208 ? -10.473 3.264 -35.588 1.00 95.25 208 ILE A O 1
ATOM 1669 N N . TYR A 1 209 ? -10.304 4.535 -33.751 1.00 94.44 209 TYR A N 1
ATOM 1670 C CA . TYR A 1 209 ? -9.344 5.464 -34.327 1.00 94.44 209 TYR A CA 1
ATOM 1671 C C . TYR A 1 209 ? -7.914 4.966 -34.090 1.00 94.44 209 TYR A C 1
ATOM 1673 O O . TYR A 1 209 ? -7.424 4.974 -32.959 1.00 94.44 209 TYR A O 1
ATOM 1681 N N . ASP A 1 210 ? -7.231 4.553 -35.159 1.00 90.31 210 ASP A N 1
ATOM 1682 C CA . ASP A 1 210 ? -5.819 4.179 -35.110 1.00 90.31 210 ASP A CA 1
ATOM 1683 C C . ASP A 1 210 ? -4.973 5.449 -34.971 1.00 90.31 210 ASP A C 1
ATOM 1685 O O . ASP A 1 210 ? -4.788 6.214 -35.921 1.00 90.31 210 ASP A O 1
ATOM 1689 N N . THR A 1 211 ? -4.432 5.671 -33.773 1.00 87.75 211 THR A N 1
ATOM 1690 C CA . THR A 1 211 ? -3.634 6.867 -33.476 1.00 87.75 211 THR A CA 1
ATOM 1691 C C . THR A 1 211 ? -2.300 6.923 -34.224 1.00 87.75 211 THR A C 1
ATOM 1693 O O . THR A 1 211 ? -1.740 8.008 -34.345 1.00 87.75 211 THR A O 1
ATOM 1696 N N . ILE A 1 212 ? -1.767 5.784 -34.692 1.00 86.62 212 ILE A N 1
ATOM 1697 C CA . ILE A 1 212 ? -0.503 5.735 -35.446 1.00 86.62 212 ILE A CA 1
ATOM 1698 C C . ILE A 1 212 ? -0.768 6.028 -36.920 1.00 86.62 212 ILE A C 1
ATOM 1700 O O . ILE A 1 212 ? -0.068 6.836 -37.524 1.00 86.62 212 ILE A O 1
ATOM 1704 N N . LYS A 1 213 ? -1.794 5.396 -37.499 1.00 87.38 213 LYS A N 1
ATOM 1705 C CA . LYS A 1 213 ? -2.145 5.576 -38.918 1.00 87.38 213 LYS A CA 1
ATOM 1706 C C . LYS A 1 213 ? -3.049 6.785 -39.179 1.00 87.38 213 LYS A C 1
ATOM 1708 O O . LYS A 1 213 ? -3.328 7.065 -40.340 1.00 87.38 213 LYS A O 1
ATOM 1713 N N . GLN A 1 214 ? -3.506 7.464 -38.123 1.00 92.00 214 GLN A N 1
ATOM 1714 C CA . GLN A 1 214 ? -4.426 8.609 -38.158 1.00 92.00 214 GLN A CA 1
ATOM 1715 C C . GLN A 1 214 ? -5.665 8.354 -39.022 1.00 92.00 214 GLN A C 1
ATOM 1717 O O . GLN A 1 214 ? -6.037 9.160 -39.873 1.00 92.00 214 GLN A O 1
ATOM 1722 N N . LYS A 1 215 ? -6.292 7.191 -38.827 1.00 93.00 215 LYS A N 1
ATOM 1723 C CA . LYS A 1 215 ? -7.479 6.793 -39.584 1.00 93.00 215 LYS A CA 1
ATOM 1724 C C . LYS A 1 215 ? -8.444 5.998 -38.726 1.00 93.00 215 LYS A C 1
ATOM 1726 O O . LYS A 1 215 ? -8.034 5.240 -37.845 1.00 93.00 215 LYS A O 1
ATOM 1731 N N . GLU A 1 216 ? -9.723 6.111 -39.045 1.00 94.75 216 GLU A N 1
ATOM 1732 C CA . GLU A 1 216 ? -10.715 5.183 -38.525 1.00 94.75 216 GLU A CA 1
ATOM 1733 C C . GLU A 1 216 ? -10.546 3.812 -39.181 1.00 94.75 216 GLU A C 1
ATOM 1735 O O . GLU A 1 216 ? -10.315 3.685 -40.385 1.00 94.75 216 GLU A O 1
ATOM 1740 N N . THR A 1 217 ? -10.616 2.774 -38.359 1.00 91.75 217 THR A N 1
ATOM 1741 C CA . THR A 1 217 ? -10.541 1.378 -38.772 1.00 91.75 217 THR A CA 1
ATOM 1742 C C . THR A 1 217 ? -11.732 0.652 -38.171 1.00 91.75 217 THR A C 1
ATOM 1744 O O . THR A 1 217 ? -11.985 0.763 -36.973 1.00 91.75 217 THR A O 1
ATOM 1747 N N . GLN A 1 218 ? -12.463 -0.088 -39.000 1.00 95.12 218 GLN A N 1
ATOM 1748 C CA . GLN A 1 218 ? -13.492 -0.998 -38.518 1.00 95.12 218 GLN A CA 1
ATOM 1749 C C . GLN A 1 218 ? -12.842 -2.316 -38.106 1.00 95.12 218 GLN A C 1
ATOM 1751 O O . GLN A 1 218 ? -12.046 -2.876 -38.866 1.00 95.12 218 GLN A O 1
ATOM 1756 N N . VAL A 1 219 ? -13.181 -2.819 -36.922 1.00 94.50 219 VAL A N 1
ATOM 1757 C CA . VAL A 1 219 ? -12.745 -4.146 -36.485 1.00 94.50 219 VAL A CA 1
ATOM 1758 C C . VAL A 1 219 ? -13.534 -5.203 -37.270 1.00 94.50 219 VAL A C 1
ATOM 1760 O O . VAL A 1 219 ? -14.765 -5.189 -37.226 1.00 94.50 219 VAL A O 1
ATOM 1763 N N . PRO A 1 220 ? -12.880 -6.123 -38.002 1.00 91.12 220 PRO A N 1
ATOM 1764 C CA . PRO A 1 220 ? -13.582 -7.164 -38.746 1.00 91.12 220 PRO A CA 1
ATOM 1765 C C . PRO A 1 220 ? -14.366 -8.115 -37.834 1.00 91.12 220 PRO A C 1
ATOM 1767 O O . PRO A 1 220 ? -14.053 -8.273 -36.652 1.00 91.12 220 PRO A O 1
ATOM 1770 N N . LYS A 1 221 ? -15.350 -8.814 -38.409 1.00 88.00 221 LYS A N 1
ATOM 1771 C CA . LYS A 1 221 ? -16.051 -9.912 -37.731 1.00 88.00 221 LYS A CA 1
ATOM 1772 C C . LYS A 1 221 ? -15.054 -10.962 -37.219 1.00 88.00 221 LYS A C 1
ATOM 1774 O O . LYS A 1 221 ? -14.100 -11.303 -37.922 1.00 88.00 221 LYS A O 1
ATOM 1779 N N . GLY A 1 222 ? -15.267 -11.465 -36.005 1.00 83.81 222 GLY A N 1
ATOM 1780 C CA . GLY A 1 222 ? -14.404 -12.460 -35.363 1.00 83.81 222 GLY A CA 1
ATOM 1781 C C . GLY A 1 222 ? -13.026 -11.941 -34.944 1.00 83.81 222 GLY A C 1
ATOM 1782 O O . GLY A 1 222 ? -12.137 -12.746 -34.688 1.00 83.81 222 GLY A O 1
ATOM 1783 N N . HIS A 1 223 ? -12.824 -10.622 -34.896 1.00 91.50 223 HIS A N 1
ATOM 1784 C CA . HIS A 1 223 ? -11.562 -10.008 -34.486 1.00 91.50 223 HIS A CA 1
ATOM 1785 C C . HIS A 1 223 ? -11.761 -9.022 -33.331 1.00 91.50 223 HIS A C 1
ATOM 1787 O O . HIS A 1 223 ? -12.881 -8.626 -33.008 1.00 91.50 223 HIS A O 1
ATOM 1793 N N . VAL A 1 224 ? -10.656 -8.625 -32.707 1.00 93.06 224 VAL A N 1
ATOM 1794 C CA . VAL A 1 224 ? -10.594 -7.549 -31.711 1.00 93.06 224 VAL A CA 1
ATOM 1795 C C . VAL A 1 224 ? -9.439 -6.596 -32.013 1.00 93.06 224 VAL A C 1
ATOM 1797 O O . VAL A 1 224 ? -8.429 -6.981 -32.607 1.00 93.06 224 VAL A O 1
ATOM 1800 N N . TRP A 1 225 ? -9.572 -5.343 -31.580 1.00 94.19 225 TRP A N 1
ATOM 1801 C CA . TRP A 1 225 ? -8.470 -4.382 -31.549 1.00 94.19 225 TRP A CA 1
ATOM 1802 C C . TRP A 1 225 ? -7.889 -4.310 -30.147 1.00 94.19 225 TRP A C 1
ATOM 1804 O O . TRP A 1 225 ? -8.622 -4.049 -29.189 1.00 94.19 225 TRP A O 1
ATOM 1814 N N . VAL A 1 226 ? -6.577 -4.487 -30.021 1.00 93.31 226 VAL A N 1
ATOM 1815 C CA . VAL A 1 226 ? -5.896 -4.498 -28.729 1.00 93.31 226 VAL A CA 1
ATOM 1816 C C . VAL A 1 226 ? -4.806 -3.440 -28.647 1.00 93.31 226 VAL A C 1
ATOM 1818 O O . VAL A 1 226 ? -4.052 -3.229 -29.593 1.00 93.31 226 VAL A O 1
ATOM 1821 N N . GLU A 1 227 ? -4.692 -2.782 -27.496 1.00 93.06 227 GLU A N 1
ATOM 1822 C CA . GLU A 1 227 ? -3.636 -1.805 -27.217 1.00 93.06 227 GLU A CA 1
ATOM 1823 C C . GLU A 1 227 ? -2.978 -2.097 -25.870 1.00 93.06 227 GLU A C 1
ATOM 1825 O O . GLU A 1 227 ? -3.600 -2.638 -24.953 1.00 93.06 227 GLU A O 1
ATOM 1830 N N . GLY A 1 228 ? -1.694 -1.763 -25.750 1.00 86.12 228 GLY A N 1
ATOM 1831 C CA . GLY A 1 228 ? -1.026 -1.758 -24.451 1.00 86.12 228 GLY A CA 1
ATOM 1832 C C . GLY A 1 228 ? -1.309 -0.466 -23.693 1.00 86.12 228 GLY A C 1
ATOM 1833 O O . GLY A 1 228 ? -1.458 0.599 -24.295 1.00 86.12 228 GLY A O 1
ATOM 1834 N N . ASP A 1 229 ? -1.331 -0.554 -22.365 1.00 75.81 229 ASP A N 1
ATOM 1835 C CA . ASP A 1 229 ? -1.637 0.590 -21.501 1.00 75.81 229 ASP A CA 1
ATOM 1836 C C . ASP A 1 229 ? -0.562 1.699 -21.617 1.00 75.81 229 ASP A C 1
ATOM 1838 O O . ASP A 1 229 ? -0.887 2.888 -21.584 1.00 75.81 229 ASP A O 1
ATOM 1842 N N . ASN A 1 230 ? 0.701 1.340 -21.896 1.00 78.56 230 ASN A N 1
ATOM 1843 C CA . ASN A 1 230 ? 1.741 2.290 -22.298 1.00 78.56 230 ASN A CA 1
ATOM 1844 C C . ASN A 1 230 ? 1.747 2.508 -23.821 1.00 78.56 230 ASN A C 1
ATOM 1846 O O . ASN A 1 230 ? 2.503 1.890 -24.578 1.00 78.56 230 ASN A O 1
ATOM 1850 N N . LYS A 1 231 ? 0.916 3.446 -24.284 1.00 71.81 231 LYS A N 1
ATOM 1851 C CA . LYS A 1 231 ? 0.733 3.743 -25.714 1.00 71.81 231 LYS A CA 1
ATOM 1852 C C . LYS A 1 231 ? 2.016 4.094 -26.473 1.00 71.81 231 LYS A C 1
ATOM 1854 O O . LYS A 1 231 ? 2.025 3.900 -27.688 1.00 71.81 231 LYS A O 1
ATOM 1859 N N . ARG A 1 232 ? 3.049 4.626 -25.805 1.00 67.25 232 ARG A N 1
ATOM 1860 C CA . ARG A 1 232 ? 4.307 5.077 -26.434 1.00 67.25 232 ARG A CA 1
ATOM 1861 C C . ARG A 1 232 ? 5.348 3.965 -26.584 1.00 67.25 232 ARG A C 1
ATOM 1863 O O . ARG A 1 232 ? 6.228 4.102 -27.423 1.00 67.25 232 ARG A O 1
ATOM 1870 N N . ALA A 1 233 ? 5.237 2.892 -25.803 1.00 69.62 233 ALA A N 1
ATOM 1871 C CA . ALA A 1 233 ? 6.180 1.770 -25.810 1.00 69.62 233 ALA A CA 1
ATOM 1872 C C . ALA A 1 233 ? 5.546 0.440 -26.262 1.00 69.62 233 ALA A C 1
ATOM 1874 O O . ALA A 1 233 ? 6.241 -0.556 -26.447 1.00 69.62 233 ALA A O 1
ATOM 1875 N N . SER A 1 234 ? 4.222 0.399 -26.431 1.00 79.19 234 SER A N 1
ATOM 1876 C CA . SER A 1 234 ? 3.503 -0.826 -26.764 1.00 79.19 234 SER A CA 1
ATOM 1877 C C . SER A 1 234 ? 3.499 -1.122 -28.263 1.00 79.19 234 SER A C 1
ATOM 1879 O O . SER A 1 234 ? 2.946 -0.359 -29.053 1.00 79.19 234 SER A O 1
ATOM 1881 N N . TYR A 1 235 ? 4.012 -2.300 -28.619 1.00 86.56 235 TYR A N 1
ATOM 1882 C CA . TYR A 1 235 ? 3.726 -2.967 -29.886 1.00 86.56 235 TYR A CA 1
ATOM 1883 C C . TYR A 1 235 ? 2.368 -3.688 -29.804 1.00 86.56 235 TYR A C 1
ATOM 1885 O O . TYR A 1 235 ? 2.186 -4.542 -28.935 1.00 86.56 235 TYR A O 1
ATOM 1893 N N . ASP A 1 236 ? 1.394 -3.301 -30.632 1.00 92.19 236 ASP A N 1
ATOM 1894 C CA . ASP A 1 236 ? -0.024 -3.704 -30.525 1.00 92.19 236 ASP A CA 1
ATOM 1895 C C . ASP A 1 236 ? -0.812 -3.521 -31.846 1.00 92.19 236 ASP A C 1
ATOM 1897 O O . ASP A 1 236 ? -0.192 -3.351 -32.898 1.00 92.19 236 ASP A O 1
ATOM 1901 N N . SER A 1 237 ? -2.156 -3.539 -31.833 1.00 93.06 237 SER A N 1
ATOM 1902 C CA . SER A 1 237 ? -2.981 -3.489 -33.054 1.00 93.06 237 SER A CA 1
ATOM 1903 C C . SER A 1 237 ? -2.749 -2.260 -33.931 1.00 93.06 237 SER A C 1
ATOM 1905 O O . SER A 1 237 ? -2.923 -2.333 -35.149 1.00 93.06 237 SER A O 1
ATOM 1907 N N . ARG A 1 238 ? -2.241 -1.158 -33.371 1.00 91.06 238 ARG A N 1
ATOM 1908 C CA . ARG A 1 238 ? -1.821 0.013 -34.163 1.00 91.06 238 ARG A CA 1
ATOM 1909 C C . ARG A 1 238 ? -0.665 -0.329 -35.123 1.00 91.06 238 ARG A C 1
ATOM 1911 O O . ARG A 1 238 ? -0.512 0.280 -36.180 1.00 91.06 238 ARG A O 1
ATOM 1918 N N . HIS A 1 239 ? 0.111 -1.364 -34.798 1.00 90.56 239 HIS A N 1
ATOM 1919 C CA . HIS A 1 239 ? 1.257 -1.854 -35.563 1.00 90.56 239 HIS A CA 1
ATOM 1920 C C . HIS A 1 239 ? 0.925 -3.069 -36.439 1.00 90.56 239 HIS A C 1
ATOM 1922 O O . HIS A 1 239 ? 1.313 -3.100 -37.609 1.00 90.56 239 HIS A O 1
ATOM 1928 N N . PHE A 1 240 ? 0.222 -4.070 -35.899 1.00 88.38 240 PHE A N 1
ATOM 1929 C CA . PHE A 1 240 ? -0.042 -5.337 -36.601 1.00 88.38 240 PHE A CA 1
ATOM 1930 C C . PHE A 1 240 ? -1.499 -5.541 -37.043 1.00 88.38 240 PHE A C 1
ATOM 1932 O O . PHE A 1 240 ? -1.771 -6.482 -37.777 1.00 88.38 240 PHE A O 1
ATOM 1939 N N . GLY A 1 241 ? -2.417 -4.638 -36.694 1.00 90.31 241 GLY A N 1
ATOM 1940 C CA . GLY A 1 241 ? -3.836 -4.745 -37.043 1.00 90.31 241 GLY A CA 1
ATOM 1941 C C . GLY A 1 241 ? -4.660 -5.542 -36.029 1.00 90.31 241 GLY A C 1
ATOM 1942 O O . GLY A 1 241 ? -4.246 -5.753 -34.889 1.00 90.31 241 GLY A O 1
ATOM 1943 N N . CYS A 1 242 ? -5.869 -5.932 -36.427 1.00 91.81 242 CYS A N 1
ATOM 1944 C CA . CYS A 1 242 ? -6.786 -6.663 -35.552 1.00 91.81 242 CYS A CA 1
ATOM 1945 C C . CYS A 1 242 ? -6.291 -8.096 -35.302 1.00 91.81 242 CYS A C 1
ATOM 1947 O O . CYS A 1 242 ? -5.644 -8.686 -36.163 1.00 91.81 242 CYS A O 1
ATOM 1949 N N . VAL A 1 243 ? -6.628 -8.651 -34.140 1.00 88.25 243 VAL A N 1
ATOM 1950 C CA . VAL A 1 243 ? -6.268 -10.018 -33.730 1.00 88.25 243 VAL A CA 1
ATOM 1951 C C . VAL A 1 243 ? -7.494 -10.917 -33.858 1.00 88.25 243 VAL A C 1
ATOM 1953 O O . VAL A 1 243 ? -8.586 -10.501 -33.466 1.00 88.25 243 VAL A O 1
ATOM 1956 N N . SER A 1 244 ? -7.322 -12.116 -34.420 1.00 84.56 244 SER A N 1
ATOM 1957 C CA . SER A 1 244 ? -8.385 -13.124 -34.526 1.00 84.56 244 SER A CA 1
ATOM 1958 C C . SER A 1 244 ? -8.810 -13.592 -33.135 1.00 84.56 244 SER A C 1
ATOM 1960 O O . SER A 1 244 ? -7.973 -13.823 -32.266 1.00 84.56 244 SER A O 1
ATOM 1962 N N . GLN A 1 245 ? -10.115 -13.748 -32.915 1.00 71.19 245 GLN A N 1
ATOM 1963 C CA . GLN A 1 245 ? -10.641 -14.375 -31.698 1.00 71.19 245 GLN A CA 1
ATOM 1964 C C . GLN A 1 245 ? -10.474 -15.908 -31.722 1.00 71.19 245 GLN A C 1
ATOM 1966 O O . GLN A 1 245 ? -10.580 -16.546 -30.680 1.00 71.19 245 GLN A O 1
ATOM 1971 N N . ASN A 1 246 ? -10.178 -16.487 -32.892 1.00 62.81 246 ASN A N 1
ATOM 1972 C CA . ASN A 1 246 ? -10.083 -17.925 -33.123 1.00 62.81 246 ASN A CA 1
ATOM 1973 C C . ASN A 1 246 ? -8.700 -18.294 -33.670 1.00 62.81 246 ASN A C 1
ATOM 1975 O O . ASN A 1 246 ? -8.568 -18.513 -34.869 1.00 62.81 246 ASN A O 1
ATOM 1979 N N . ASP A 1 247 ? -7.700 -18.389 -32.800 1.00 44.09 247 ASP A N 1
ATOM 1980 C CA . ASP A 1 247 ? -6.490 -19.180 -33.058 1.00 44.09 247 ASP A CA 1
ATOM 1981 C C . ASP A 1 247 ? -6.354 -20.209 -31.926 1.00 44.09 247 ASP A C 1
ATOM 1983 O O . ASP A 1 247 ? -5.449 -20.170 -31.101 1.00 44.09 247 ASP A O 1
ATOM 1987 N N . ASN A 1 248 ? -7.341 -21.106 -31.845 1.00 35.16 248 ASN A N 1
ATOM 1988 C CA . ASN A 1 248 ? -7.178 -22.410 -31.211 1.00 35.16 248 ASN A CA 1
ATOM 1989 C C . ASN A 1 248 ? -7.082 -23.442 -32.340 1.00 35.16 248 ASN A C 1
ATOM 1991 O O . ASN A 1 248 ? -8.099 -23.967 -32.801 1.00 35.16 248 ASN A O 1
ATOM 1995 N N . SER A 1 249 ? -5.855 -23.711 -32.778 1.00 29.48 249 SER A N 1
ATOM 1996 C CA . SER A 1 249 ? -5.467 -25.004 -33.346 1.00 29.48 249 SER A CA 1
ATOM 1997 C C . SER A 1 249 ? -4.284 -25.539 -32.561 1.00 29.48 249 SER A C 1
ATOM 1999 O O . SER A 1 249 ? -3.270 -24.807 -32.527 1.00 29.48 249 SER A O 1
#

Sequence (249 aa):
KYGYVHLSAGDLLREEAAKPDSALGHEINEHIKNGSIVPVAVTCKLLENAMEKSGKENFLIDGFPRNKDNVEGWKKAMNGKVNVQCVLFFDCDEKTCVARCLERGKGSGRTDDNEESLKKRIVTYNDSTRPVIQLYEKENLVKHIDASHDVDKPLLNPTGLHSDWILIKRWHMDDYFLQKDDIISFESPREPGIYMIKRVKALENEMIYDTIKQKETQVPKGHVWVEGDNKRASYDSRHFGCVSQNDNS

Secondary structure (DSSP, 8-state):
--SPEEEEHHHHHHHHHT-TT-HHHHHHHHHHHTTPPPPHHHHHHHHHHHHHHHT-S-EEEES---SHHHHHHHHHHTTTT-----EEEEE--HHHHHHHHHHHHTTS--TT-SHHHHHHHHHHIIIIIHHHHHHHHHTT-EEEEE--S-TTS-------SS--------S--TT----TT-EEEEEETTEEEEEEEEEEEE-TT-EEEETTTTEEEEPPTTEEEEE-SSTTT--SHHHH--EES----

Foldseek 3Di:
DPQADEAELVVLLVVLLPDPPHPLVVLSVVCVVVVHDRQLLSSLVSVVVVVVVVPGQHYDYHPPDQFPNNVVSNCVSCPVPHDQQAAEAEDADLVLVLVVLCVCVVPPVPPQSDPVNSVVVVVSNVVGRVVVQVVRVVVVRYDYWHNHDDPLDPRDDDPDDDDDPPPPVPDPPVPDDDDFQDWDWDADPVDGPDIDIWGFHADAQDWDQLPLVRDIDHHHPQWTFTWHPPNVPDDGCSNVNTHGNDPDD

pLDDT: mean 81.04, std 16.31, range [29.48, 96.19]